Protein AF-A0A392P4H0-F1 (afdb_monomer_lite)

Radius of gyration: 22.07 Å; chains: 1; bounding box: 62×34×63 Å

Secondary structure (DSSP, 8-state):
-GGGGS-EEEETTEEEEES----SS-HHHHH-EEEEETTEEEEE--B-HHHHHHHHHHHHTTPPPPP--B--TT--SEEEE-TTTSSEEEE-EEEE-SSSEEEEEEPPTT--HHHHHHHHHHTBTT-TT-SS--EEEEEE---SSS--EEEEEPGGGHHHHTT---EEEE-SS-----------

InterPro domains:
  IPR002205 DNA topoisomerase, type IIA, domain A [PF00521] (2-161)
  IPR002205 DNA topoisomerase, type IIA, domain A [PS52040] (1-184)
  IPR002205 DNA topoisomerase, type IIA, domain A [SM00434] (1-184)
  IPR013758 DNA topoisomerase, type IIA, domain A, alpha-beta [G3DSA:3.90.199.10] (1-75)
  IPR013760 DNA topoisomerase, type IIA-like domain superfamily [SSF56719] (2-161)
  IPR050634 DNA Topoisomerase II [PTHR10169] (1-165)

Structure (mmCIF, N/CA/C/O backbone):
data_AF-A0A392P4H0-F1
#
_entry.id   AF-A0A392P4H0-F1
#
loop_
_atom_site.group_PDB
_atom_site.id
_atom_site.type_symbol
_atom_site.label_atom_id
_atom_site.label_alt_id
_atom_site.label_comp_id
_atom_site.label_asym_id
_atom_site.label_entity_id
_atom_site.label_seq_id
_atom_site.pdbx_PDB_ins_code
_atom_site.Cartn_x
_atom_site.Cartn_y
_atom_site.Cartn_z
_atom_site.occupancy
_atom_site.B_iso_or_equiv
_atom_site.auth_seq_id
_atom_site.auth_comp_id
_atom_site.auth_asym_id
_atom_site.auth_atom_id
_atom_site.pdbx_PDB_model_num
ATOM 1 N N . ASP A 1 1 ? 20.105 -11.052 -22.327 1.00 77.00 1 ASP A N 1
ATOM 2 C CA . ASP A 1 1 ? 20.104 -10.537 -23.712 1.00 77.00 1 ASP A CA 1
ATOM 3 C C . ASP A 1 1 ? 19.932 -9.025 -23.782 1.00 77.00 1 ASP A C 1
ATOM 5 O O . ASP A 1 1 ? 20.733 -8.411 -24.479 1.00 77.00 1 ASP A O 1
ATOM 9 N N . ASP A 1 2 ? 19.025 -8.413 -23.010 1.00 83.56 2 ASP A N 1
ATOM 10 C CA . ASP A 1 2 ? 18.843 -6.944 -22.995 1.00 83.56 2 ASP A CA 1
ATOM 11 C C . ASP A 1 2 ? 19.976 -6.160 -22.314 1.00 83.56 2 ASP A C 1
ATOM 13 O O . ASP A 1 2 ? 20.214 -5.011 -22.671 1.00 83.56 2 ASP A O 1
ATOM 17 N N . ASP A 1 3 ? 20.729 -6.781 -21.399 1.00 86.50 3 ASP A N 1
ATOM 18 C CA . ASP A 1 3 ? 21.846 -6.139 -20.683 1.00 86.50 3 ASP A CA 1
ATOM 19 C C . ASP A 1 3 ? 22.851 -5.470 -21.630 1.00 86.50 3 ASP A C 1
ATOM 21 O O . ASP A 1 3 ? 23.363 -4.394 -21.355 1.00 86.50 3 ASP A O 1
ATOM 25 N N . LYS A 1 4 ? 23.087 -6.055 -22.809 1.00 88.94 4 LYS A N 1
ATOM 26 C CA . LYS A 1 4 ? 24.024 -5.514 -23.809 1.00 88.94 4 LYS A CA 1
ATOM 27 C C . LYS A 1 4 ? 23.579 -4.175 -24.410 1.00 88.94 4 LYS A C 1
ATOM 29 O O . LYS A 1 4 ? 24.382 -3.524 -25.069 1.00 88.94 4 LYS A O 1
ATOM 34 N N . LEU A 1 5 ? 22.310 -3.808 -24.242 1.00 89.81 5 LEU A N 1
ATOM 35 C CA . LEU A 1 5 ? 21.721 -2.565 -24.735 1.00 89.81 5 LEU A CA 1
ATOM 36 C C . LEU A 1 5 ? 21.773 -1.443 -23.688 1.00 89.81 5 LEU A C 1
ATOM 38 O O . LEU A 1 5 ? 21.415 -0.311 -24.006 1.00 89.81 5 LEU A O 1
ATOM 42 N N . LEU A 1 6 ? 22.167 -1.751 -22.448 1.00 91.31 6 LEU A N 1
ATOM 43 C CA . LEU A 1 6 ? 22.151 -0.801 -21.342 1.00 91.31 6 LEU A CA 1
ATOM 44 C C . LEU A 1 6 ? 23.435 0.032 -21.300 1.00 91.31 6 LEU A C 1
ATOM 46 O O . LEU A 1 6 ? 24.525 -0.436 -21.630 1.00 91.31 6 LEU A O 1
ATOM 50 N N . GLU A 1 7 ? 23.300 1.273 -20.844 1.00 92.81 7 GLU A N 1
ATOM 51 C CA . GLU A 1 7 ? 24.429 2.162 -20.589 1.00 92.81 7 GLU A CA 1
ATOM 52 C C . GLU A 1 7 ? 24.942 1.947 -19.160 1.00 92.81 7 GLU A C 1
ATOM 54 O O . GLU A 1 7 ? 24.292 2.330 -18.186 1.00 92.81 7 GLU A O 1
ATOM 59 N N . TYR A 1 8 ? 26.098 1.291 -19.045 1.00 93.38 8 TYR A N 1
ATOM 60 C CA . TYR A 1 8 ? 26.746 0.975 -17.773 1.00 93.38 8 TYR A CA 1
ATOM 61 C C . TYR A 1 8 ? 27.562 2.151 -17.241 1.00 93.38 8 TYR A C 1
ATOM 63 O O . TYR A 1 8 ? 28.382 2.727 -17.961 1.00 93.38 8 TYR A O 1
ATOM 71 N N . LEU A 1 9 ? 27.387 2.465 -15.957 1.00 92.25 9 LEU A N 1
ATOM 72 C CA . LEU A 1 9 ? 28.193 3.479 -15.288 1.00 92.25 9 LEU A CA 1
ATOM 73 C C . LEU A 1 9 ? 29.600 2.931 -14.985 1.00 92.25 9 LEU A C 1
ATOM 75 O O . LEU A 1 9 ? 29.810 1.719 -14.868 1.00 92.25 9 LEU A O 1
ATOM 79 N N . ASN A 1 10 ? 30.574 3.835 -14.873 1.00 93.81 10 ASN A N 1
ATOM 80 C CA . ASN A 1 10 ? 31.950 3.510 -14.500 1.00 93.81 10 ASN A CA 1
ATOM 81 C C . ASN A 1 10 ? 32.356 4.273 -13.241 1.00 93.81 10 ASN A C 1
ATOM 83 O O . ASN A 1 10 ? 32.302 5.502 -13.217 1.00 93.81 10 ASN A O 1
ATOM 87 N N . GLU A 1 11 ? 32.843 3.543 -12.244 1.00 93.12 11 GLU A N 1
ATOM 88 C CA . GLU A 1 11 ? 33.365 4.086 -10.993 1.00 93.12 11 GLU A CA 1
ATOM 89 C C . GLU A 1 11 ? 34.760 3.499 -10.735 1.00 93.12 11 GLU A C 1
ATOM 91 O O . GLU A 1 11 ? 34.956 2.285 -10.755 1.00 93.12 11 GLU A O 1
ATOM 96 N N . GLU A 1 12 ? 35.771 4.365 -10.598 1.00 93.06 12 GLU A N 1
ATOM 97 C CA . GLU A 1 12 ? 37.187 3.981 -10.419 1.00 93.06 12 GLU A CA 1
ATOM 98 C C . GLU A 1 12 ? 37.725 2.973 -11.462 1.00 93.06 12 GLU A C 1
ATOM 100 O O . GLU A 1 12 ? 38.555 2.109 -11.173 1.00 93.06 12 GLU A O 1
ATOM 105 N N . GLY A 1 13 ? 37.248 3.072 -12.707 1.00 90.69 13 GLY A N 1
ATOM 106 C CA . GLY A 1 13 ? 37.637 2.167 -13.796 1.00 90.69 13 GLY A CA 1
ATOM 107 C C . GLY A 1 13 ? 36.981 0.783 -13.737 1.00 90.69 13 GLY A C 1
ATOM 108 O O . GLY A 1 13 ? 37.356 -0.096 -14.514 1.00 90.69 13 GLY A O 1
ATOM 109 N N . ARG A 1 14 ? 36.007 0.577 -12.841 1.00 90.38 14 ARG A N 1
ATOM 110 C CA . ARG A 1 14 ? 35.151 -0.612 -12.790 1.00 90.38 14 ARG A CA 1
ATOM 111 C C . ARG A 1 14 ? 33.759 -0.269 -13.309 1.00 90.38 14 ARG A C 1
ATOM 113 O O . ARG A 1 14 ? 33.177 0.742 -12.929 1.00 90.38 14 ARG A O 1
ATOM 120 N N . SER A 1 15 ? 33.223 -1.143 -14.152 1.00 90.81 15 SER A N 1
ATOM 121 C CA . SER A 1 15 ? 31.830 -1.058 -14.589 1.00 90.81 15 SER A CA 1
ATOM 122 C C . SER A 1 15 ? 30.904 -1.518 -13.453 1.00 90.81 15 SER A C 1
ATOM 124 O O . SER A 1 15 ? 31.150 -2.578 -12.871 1.00 90.81 15 SER A O 1
ATOM 126 N N . ILE A 1 16 ? 29.889 -0.711 -13.127 1.00 93.25 16 ILE A N 1
ATOM 127 C CA . ILE A 1 16 ? 28.919 -0.939 -12.032 1.00 93.25 16 ILE A CA 1
ATOM 128 C C . ILE A 1 16 ? 27.497 -1.137 -12.591 1.00 93.25 16 ILE A C 1
ATOM 130 O O . ILE A 1 16 ? 27.363 -1.708 -13.664 1.00 93.25 16 ILE A O 1
ATOM 134 N N . GLU A 1 17 ? 26.418 -0.749 -11.905 1.00 92.69 17 GLU A N 1
ATOM 135 C CA . GLU A 1 17 ? 25.063 -0.811 -12.466 1.00 92.69 17 GLU A CA 1
ATOM 136 C C . GLU A 1 17 ? 24.847 0.128 -13.676 1.00 92.69 17 GLU A C 1
ATOM 138 O O . GLU A 1 17 ? 25.526 1.151 -13.829 1.00 92.69 17 GLU A O 1
ATOM 143 N N . PRO A 1 18 ? 23.889 -0.199 -14.564 1.00 94.06 18 PRO A N 1
ATOM 144 C CA . PRO A 1 18 ? 23.457 0.711 -15.613 1.00 94.06 18 PRO A CA 1
ATOM 145 C C . PRO A 1 18 ? 22.644 1.882 -15.066 1.00 94.06 18 PRO A C 1
ATOM 147 O O . PRO A 1 18 ? 22.070 1.808 -13.981 1.00 94.06 18 PRO A O 1
ATOM 150 N N . THR A 1 19 ? 22.528 2.949 -15.860 1.00 91.81 19 THR A N 1
ATOM 151 C CA . THR A 1 19 ? 21.756 4.144 -15.474 1.00 91.81 19 THR A CA 1
ATOM 152 C C . THR A 1 19 ? 20.285 3.821 -15.187 1.00 91.81 19 THR A C 1
ATOM 154 O O . THR A 1 19 ? 19.684 4.389 -14.277 1.00 91.81 19 THR A O 1
ATOM 157 N N . TRP A 1 20 ? 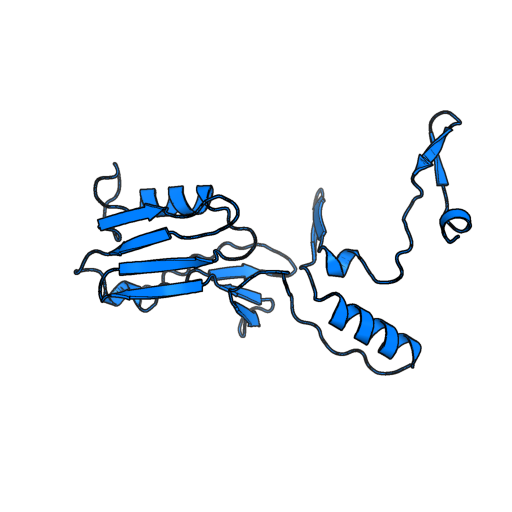19.704 2.883 -15.936 1.00 90.38 20 TRP A N 1
ATOM 158 C CA . TRP A 1 20 ? 18.415 2.261 -15.640 1.00 90.38 20 TRP A CA 1
ATOM 159 C C . TRP A 1 20 ? 18.299 0.910 -16.347 1.00 90.38 20 TRP A C 1
ATOM 161 O O . TRP A 1 20 ? 18.905 0.672 -17.392 1.00 90.38 20 TRP A O 1
ATOM 171 N N . TYR A 1 21 ? 17.461 0.035 -15.796 1.00 91.06 21 TYR A N 1
ATOM 172 C CA . TYR A 1 21 ? 17.054 -1.208 -16.450 1.00 91.06 21 TYR A CA 1
ATOM 173 C C . TYR A 1 21 ? 15.811 -0.986 -17.316 1.00 91.06 21 TYR A C 1
ATOM 175 O O . TYR A 1 21 ? 15.008 -0.089 -17.051 1.00 91.06 21 TYR A O 1
ATOM 183 N N . ILE A 1 22 ? 15.623 -1.835 -18.330 1.00 91.25 22 ILE A N 1
ATOM 184 C CA . ILE A 1 22 ? 14.495 -1.759 -19.270 1.00 91.25 22 ILE A CA 1
ATOM 185 C C . ILE A 1 22 ? 13.611 -3.002 -19.094 1.00 91.25 22 ILE A C 1
ATOM 187 O O . ILE A 1 22 ? 13.765 -3.985 -19.817 1.00 91.25 22 ILE A O 1
ATOM 191 N N . PRO A 1 23 ? 12.701 -3.019 -18.105 1.00 92.88 23 PRO A N 1
ATOM 192 C CA . PRO A 1 23 ? 11.789 -4.140 -17.928 1.00 92.88 23 PRO A CA 1
ATOM 193 C C . PRO A 1 23 ? 10.725 -4.188 -19.035 1.00 92.88 23 PRO A C 1
ATOM 195 O O . PRO A 1 23 ? 10.283 -3.159 -19.541 1.00 92.88 23 PRO A O 1
ATOM 198 N N . ILE A 1 24 ? 10.227 -5.393 -19.337 1.00 94.88 24 ILE A N 1
ATOM 199 C CA . ILE A 1 24 ? 9.177 -5.624 -20.352 1.00 94.88 24 ILE A CA 1
ATOM 200 C C . ILE A 1 24 ? 7.823 -4.963 -20.028 1.00 94.88 24 ILE A C 1
ATOM 202 O O . ILE A 1 24 ? 6.966 -4.833 -20.899 1.00 94.88 24 ILE A O 1
ATOM 206 N N . ILE A 1 25 ? 7.610 -4.577 -18.768 1.00 94.75 25 ILE A N 1
ATOM 207 C CA . ILE A 1 25 ? 6.467 -3.789 -18.297 1.00 94.75 25 ILE A CA 1
ATOM 208 C C . ILE A 1 25 ? 6.977 -2.698 -17.346 1.00 94.75 25 ILE A C 1
ATOM 210 O O . ILE A 1 25 ? 7.988 -2.917 -16.678 1.00 94.75 25 ILE A O 1
ATOM 214 N N . PRO A 1 26 ? 6.290 -1.549 -17.223 1.00 93.81 26 PRO A N 1
ATOM 215 C CA . PRO A 1 26 ? 6.710 -0.464 -16.337 1.00 93.81 26 PRO A CA 1
ATOM 216 C C . PRO A 1 26 ? 6.657 -0.887 -14.859 1.00 93.81 26 PRO A C 1
ATOM 218 O O . PRO A 1 26 ? 5.627 -0.771 -14.194 1.00 93.81 26 PRO A O 1
ATOM 221 N N . LEU A 1 27 ? 7.791 -1.358 -14.328 1.00 94.56 27 LEU A N 1
ATOM 222 C CA . LEU A 1 27 ? 7.905 -1.849 -12.947 1.00 94.56 27 LEU A CA 1
ATOM 223 C C . LEU A 1 27 ? 7.589 -0.783 -11.897 1.00 94.56 27 LEU A C 1
ATOM 225 O O . LEU A 1 27 ? 7.098 -1.122 -10.824 1.00 94.56 27 LEU A O 1
ATOM 229 N N . VAL A 1 28 ? 7.800 0.493 -12.221 1.00 92.75 28 VAL A N 1
ATOM 230 C CA . VAL A 1 28 ? 7.425 1.616 -11.352 1.00 92.75 28 VAL A CA 1
ATOM 231 C C . VAL A 1 28 ? 5.921 1.638 -11.041 1.00 92.75 28 VAL A C 1
ATOM 233 O O . VAL A 1 28 ? 5.531 2.005 -9.941 1.00 92.75 28 VAL A O 1
ATOM 236 N N . LEU A 1 29 ? 5.068 1.180 -11.967 1.00 92.88 29 LEU A N 1
ATOM 237 C CA . LEU A 1 29 ? 3.626 1.051 -11.728 1.00 92.88 29 LEU A CA 1
ATOM 238 C C . LEU A 1 29 ? 3.284 -0.242 -10.980 1.00 92.88 29 LEU A C 1
ATOM 240 O O . LEU A 1 29 ? 2.306 -0.288 -10.247 1.00 92.88 29 LEU A O 1
ATOM 244 N N . VAL A 1 30 ? 4.082 -1.299 -11.145 1.00 95.19 30 VAL A N 1
ATOM 245 C CA . VAL A 1 30 ? 3.868 -2.577 -10.447 1.00 95.19 30 VAL A CA 1
ATOM 246 C C . VAL A 1 30 ? 4.144 -2.432 -8.951 1.00 95.19 30 VAL A C 1
ATOM 248 O O . VAL A 1 30 ? 3.328 -2.825 -8.116 1.00 95.19 30 VAL A O 1
ATOM 251 N N . ASN A 1 31 ? 5.297 -1.858 -8.613 1.00 92.75 31 ASN A N 1
ATOM 252 C CA . ASN A 1 31 ? 5.773 -1.773 -7.234 1.00 92.75 31 ASN A CA 1
ATOM 253 C C . ASN A 1 31 ? 5.420 -0.448 -6.554 1.00 92.75 31 ASN A C 1
ATOM 255 O O . ASN A 1 31 ? 5.597 -0.332 -5.342 1.00 92.75 31 ASN A O 1
ATOM 259 N N . GLY A 1 32 ? 4.907 0.519 -7.316 1.00 90.38 32 GLY A N 1
ATOM 260 C CA . GLY A 1 32 ? 4.797 1.893 -6.862 1.00 90.38 32 GLY A CA 1
ATOM 261 C C . GLY A 1 32 ? 6.171 2.550 -6.715 1.00 90.38 32 GLY A C 1
ATOM 262 O O . GLY A 1 32 ? 7.221 1.958 -6.979 1.00 90.38 32 GLY A O 1
ATOM 263 N N . SER A 1 33 ? 6.159 3.806 -6.290 1.00 87.06 33 SER A N 1
ATOM 264 C CA . SER A 1 33 ? 7.361 4.570 -5.973 1.00 87.06 33 SER A CA 1
ATOM 265 C C . SER A 1 33 ? 7.014 5.666 -4.982 1.00 87.06 33 SER A C 1
ATOM 267 O O . SER A 1 33 ? 5.966 6.300 -5.084 1.00 87.06 33 SER A O 1
ATOM 269 N N . GLU A 1 34 ? 7.909 5.92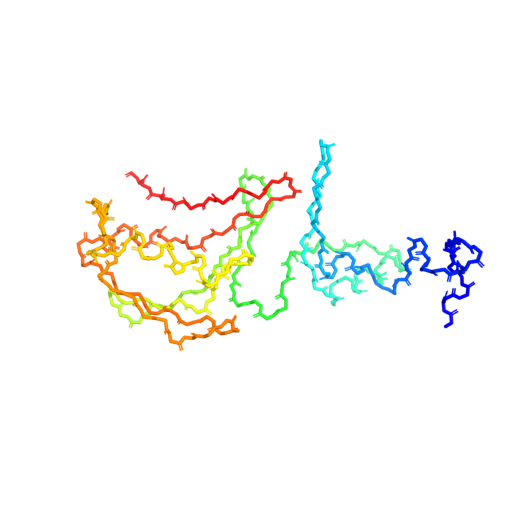4 -4.041 1.00 86.69 34 GLU A N 1
ATOM 270 C CA . GLU A 1 34 ? 7.794 7.035 -3.109 1.00 86.69 34 GLU A CA 1
ATOM 271 C C . GLU A 1 34 ? 9.167 7.653 -2.905 1.00 86.69 34 GLU A C 1
ATOM 273 O O . GLU A 1 34 ? 10.148 6.949 -2.676 1.00 86.69 34 GLU A O 1
ATOM 278 N N . GLY A 1 35 ? 9.235 8.974 -3.010 1.00 82.00 35 GLY A N 1
ATOM 279 C CA . GLY A 1 35 ? 10.480 9.703 -2.845 1.00 82.00 35 GLY A CA 1
ATOM 280 C C . GLY A 1 35 ? 10.224 11.126 -2.389 1.00 82.00 35 GLY A C 1
ATOM 281 O O . GLY A 1 35 ? 9.288 11.783 -2.849 1.00 82.00 35 GLY A O 1
ATOM 282 N N . ILE A 1 36 ? 11.077 11.606 -1.490 1.00 86.19 36 ILE A N 1
ATOM 283 C CA . ILE A 1 36 ? 11.076 12.988 -1.019 1.00 86.19 36 ILE A CA 1
ATOM 284 C C . ILE A 1 36 ? 12.426 13.591 -1.389 1.00 86.19 36 ILE A C 1
ATOM 286 O O . ILE A 1 36 ? 13.473 13.050 -1.042 1.00 86.19 36 ILE A O 1
ATOM 290 N N . GLY A 1 37 ? 12.387 14.709 -2.104 1.00 84.69 37 GLY A N 1
ATOM 291 C CA . GLY A 1 37 ? 13.543 15.538 -2.412 1.00 84.69 37 GLY A CA 1
ATOM 292 C C . GLY A 1 37 ? 13.372 16.941 -1.836 1.00 84.69 37 GLY A C 1
ATOM 293 O O . GLY A 1 37 ? 12.305 17.323 -1.354 1.00 84.69 37 GLY A O 1
ATOM 294 N N . THR A 1 38 ? 14.422 17.751 -1.902 1.00 87.44 38 THR A N 1
ATOM 295 C CA . THR A 1 38 ? 14.360 19.144 -1.443 1.00 87.44 38 THR A CA 1
ATOM 296 C C . THR A 1 38 ? 13.418 19.954 -2.333 1.00 87.44 38 THR A C 1
ATOM 298 O O . THR A 1 38 ? 13.797 20.334 -3.431 1.00 87.44 38 THR A O 1
ATOM 301 N N . GLY A 1 39 ? 12.197 20.224 -1.864 1.00 87.69 39 GLY A N 1
ATOM 302 C CA . GLY A 1 39 ? 11.184 20.990 -2.605 1.00 87.69 39 GLY A CA 1
ATOM 303 C C . GLY A 1 39 ? 10.261 20.158 -3.503 1.00 87.69 39 GLY A C 1
ATOM 304 O O . GLY A 1 39 ? 9.341 20.718 -4.094 1.00 87.69 39 GLY A O 1
ATOM 305 N N . TRP A 1 40 ? 10.447 18.836 -3.567 1.00 79.88 40 TRP A N 1
ATOM 306 C CA . TRP A 1 40 ? 9.610 17.933 -4.362 1.00 79.88 40 TRP A CA 1
ATOM 307 C C . TRP A 1 40 ? 9.260 16.664 -3.590 1.00 79.88 40 TRP A C 1
ATOM 309 O O . TRP A 1 40 ? 10.033 16.173 -2.773 1.00 79.88 40 TRP A O 1
ATOM 319 N N . SER A 1 41 ? 8.103 16.091 -3.898 1.00 83.69 41 SER A N 1
ATOM 320 C CA . SER A 1 41 ? 7.760 14.727 -3.505 1.00 83.69 41 SER A CA 1
ATOM 321 C C . SER A 1 41 ? 7.174 13.997 -4.706 1.00 83.69 41 SER A C 1
ATOM 323 O O . SER A 1 41 ? 6.594 14.616 -5.599 1.00 83.69 41 SER A O 1
ATOM 325 N N . SER A 1 42 ? 7.375 12.687 -4.749 1.00 81.44 42 SER A N 1
ATOM 326 C CA . SER A 1 42 ? 6.818 11.806 -5.764 1.00 81.44 42 SER A CA 1
ATOM 327 C C . SER A 1 42 ? 6.116 10.651 -5.076 1.00 81.44 42 SER A C 1
ATOM 329 O O . SER A 1 42 ? 6.656 10.057 -4.140 1.00 81.44 42 SER A O 1
ATOM 331 N N . TYR A 1 43 ? 4.914 10.344 -5.552 1.00 84.50 43 TYR A N 1
ATOM 332 C CA . TYR A 1 43 ? 4.132 9.217 -5.086 1.00 84.50 43 TYR A CA 1
ATOM 333 C C . TYR A 1 43 ? 3.434 8.538 -6.264 1.00 84.50 43 TYR A C 1
ATOM 335 O O . TYR A 1 43 ? 2.671 9.162 -7.002 1.00 84.50 43 TYR A O 1
ATOM 343 N N . ILE A 1 44 ? 3.697 7.245 -6.423 1.00 87.50 44 ILE A N 1
ATOM 344 C CA . ILE A 1 44 ? 3.078 6.368 -7.411 1.00 87.50 44 ILE A C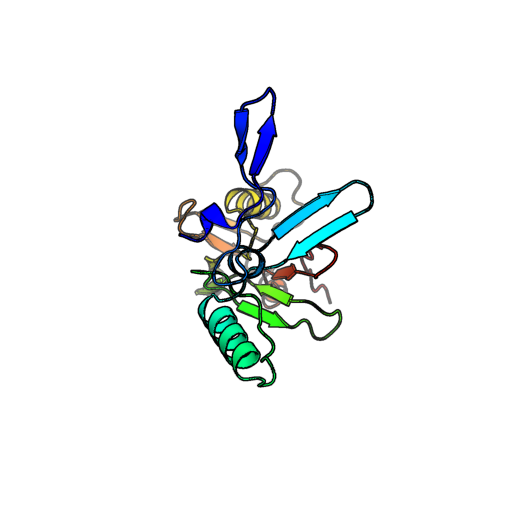A 1
ATOM 345 C C . ILE A 1 44 ? 2.535 5.155 -6.648 1.00 87.50 44 ILE A C 1
ATOM 347 O O . ILE A 1 44 ? 3.319 4.457 -5.996 1.00 87.50 44 ILE A O 1
ATOM 351 N N . PRO A 1 45 ? 1.218 4.890 -6.692 1.00 91.25 45 PRO A N 1
ATOM 352 C CA . PRO A 1 45 ? 0.656 3.697 -6.081 1.00 91.25 45 PRO A CA 1
ATOM 353 C C . PRO A 1 45 ? 0.967 2.446 -6.913 1.00 91.25 45 PRO A C 1
ATOM 355 O O . PRO A 1 45 ? 1.411 2.524 -8.059 1.00 91.25 45 PRO A O 1
ATOM 358 N N . ASN A 1 46 ? 0.700 1.280 -6.336 1.00 93.50 46 ASN A N 1
ATOM 359 C CA . ASN A 1 46 ? 0.838 0.008 -7.033 1.00 93.50 46 ASN A CA 1
ATOM 360 C C . ASN A 1 46 ? -0.376 -0.225 -7.934 1.00 93.50 46 ASN A C 1
ATOM 362 O O . ASN A 1 46 ? -1.494 0.158 -7.592 1.00 93.50 46 ASN A O 1
ATOM 366 N N . TYR A 1 47 ? -0.156 -0.895 -9.059 1.00 95.38 47 TYR A N 1
ATOM 367 C CA . TYR A 1 47 ? -1.178 -1.285 -10.021 1.00 95.38 47 TYR A CA 1
ATOM 368 C C . TYR A 1 47 ? -1.060 -2.767 -10.359 1.00 95.38 47 TYR A C 1
ATOM 370 O O . TYR A 1 47 ? -0.007 -3.394 -10.214 1.00 95.38 47 TYR A O 1
ATOM 378 N N . ASN A 1 48 ? -2.155 -3.338 -10.855 1.00 96.75 48 ASN A N 1
ATOM 379 C CA . ASN A 1 48 ? -2.200 -4.745 -11.214 1.00 96.75 48 ASN A CA 1
ATOM 380 C C . ASN A 1 48 ? -1.309 -5.030 -12.441 1.00 96.75 48 ASN A C 1
ATOM 382 O O . ASN A 1 48 ? -1.586 -4.511 -13.526 1.00 96.75 48 ASN A O 1
ATOM 386 N N . PRO A 1 49 ? -0.292 -5.914 -12.342 1.00 97.31 49 PRO A N 1
ATOM 387 C CA . PRO A 1 49 ? 0.572 -6.264 -13.474 1.00 97.31 49 PRO A CA 1
ATOM 388 C C . PRO A 1 49 ? -0.187 -6.775 -14.701 1.00 97.31 49 PRO A C 1
ATOM 390 O O . PRO A 1 49 ? 0.270 -6.605 -15.832 1.00 97.31 49 PRO A O 1
ATOM 393 N N . ARG A 1 50 ? -1.357 -7.397 -14.497 1.00 97.31 50 ARG A N 1
ATOM 394 C CA . ARG A 1 50 ? -2.206 -7.881 -15.592 1.00 97.31 50 ARG A CA 1
ATOM 395 C C . ARG A 1 50 ? -2.852 -6.731 -16.362 1.00 97.31 50 ARG A C 1
ATOM 397 O O . ARG A 1 50 ? -2.906 -6.798 -17.586 1.00 97.31 50 ARG A O 1
ATOM 404 N N . GLU A 1 51 ? -3.291 -5.685 -15.667 1.00 97.75 51 GLU A N 1
ATOM 405 C CA . GLU A 1 51 ? -3.863 -4.483 -16.288 1.00 97.75 51 GLU A CA 1
ATOM 406 C C . GLU A 1 51 ? -2.784 -3.669 -16.998 1.00 97.75 51 GLU A C 1
ATOM 408 O O . GLU A 1 51 ? -2.968 -3.276 -18.149 1.00 97.75 51 GLU A O 1
ATOM 413 N N . ILE A 1 52 ? -1.610 -3.530 -16.372 1.00 97.69 52 ILE A N 1
ATOM 414 C CA . ILE A 1 52 ? -0.440 -2.905 -16.996 1.00 97.69 52 ILE A CA 1
ATOM 415 C C . ILE A 1 52 ? -0.088 -3.633 -18.297 1.00 97.69 52 ILE A C 1
ATOM 417 O O . ILE A 1 52 ? 0.035 -3.005 -19.346 1.00 97.69 52 ILE A O 1
ATOM 421 N N . SER A 1 53 ? 0.039 -4.963 -18.257 1.00 97.88 53 SER A N 1
ATOM 422 C CA . SER A 1 53 ? 0.358 -5.760 -19.446 1.00 97.88 53 SER A CA 1
ATOM 423 C C . SER A 1 53 ? -0.709 -5.623 -20.537 1.00 97.88 53 SER A C 1
ATOM 425 O O . SER A 1 53 ? -0.368 -5.533 -21.717 1.00 97.88 53 SER A O 1
ATOM 427 N N . ALA A 1 54 ? -1.991 -5.564 -20.164 1.00 97.94 54 ALA A N 1
ATOM 428 C CA . ALA A 1 54 ? -3.076 -5.335 -21.112 1.00 97.94 54 ALA A CA 1
ATOM 429 C C . ALA A 1 54 ? -2.961 -3.959 -21.787 1.00 97.94 54 ALA A C 1
ATOM 431 O O . ALA A 1 54 ? -3.077 -3.876 -23.008 1.00 97.94 54 ALA A O 1
ATOM 432 N N . ASN A 1 55 ? -2.660 -2.902 -21.030 1.00 98.00 55 ASN A N 1
ATOM 433 C CA . ASN A 1 55 ? -2.457 -1.561 -21.581 1.00 98.00 55 ASN A CA 1
ATOM 434 C C . ASN A 1 55 ? -1.209 -1.450 -22.458 1.00 98.00 55 ASN A C 1
ATOM 436 O O . ASN A 1 55 ? -1.267 -0.804 -23.500 1.00 98.00 55 ASN A O 1
ATOM 440 N N . VAL A 1 56 ? -0.115 -2.132 -22.108 1.00 97.19 56 VAL A N 1
ATOM 441 C CA . VAL A 1 56 ? 1.069 -2.220 -22.979 1.00 97.19 56 VAL A CA 1
ATOM 442 C C . VAL A 1 56 ? 0.699 -2.855 -24.323 1.00 97.19 56 VAL A C 1
ATOM 444 O O . VAL A 1 56 ? 1.076 -2.335 -25.367 1.00 97.19 56 VAL A O 1
ATOM 447 N N . ARG A 1 57 ? -0.098 -3.933 -24.331 1.00 97.88 57 ARG A N 1
ATOM 448 C CA . ARG A 1 57 ? -0.573 -4.550 -25.585 1.00 97.88 57 ARG A CA 1
ATOM 449 C C . ARG A 1 57 ? -1.477 -3.619 -26.391 1.00 97.88 57 ARG A C 1
ATOM 451 O O . ARG A 1 57 ? -1.305 -3.536 -27.600 1.00 97.88 57 ARG A O 1
ATOM 458 N N . ARG A 1 58 ? -2.398 -2.904 -25.735 1.00 98.06 58 ARG A N 1
ATOM 459 C CA . ARG A 1 58 ? -3.253 -1.893 -26.386 1.00 98.06 58 ARG A CA 1
ATOM 460 C C . ARG A 1 58 ? -2.411 -0.825 -27.074 1.00 98.06 58 ARG A C 1
ATOM 462 O O . ARG A 1 58 ? -2.604 -0.571 -28.257 1.00 98.06 58 ARG A O 1
ATOM 469 N N . LEU A 1 59 ? -1.420 -0.290 -26.362 1.00 96.75 59 LEU A N 1
ATOM 470 C CA . LEU A 1 59 ? -0.500 0.709 -26.893 1.00 96.75 59 LEU A CA 1
ATOM 471 C C . LEU A 1 59 ? 0.267 0.188 -28.118 1.00 96.75 59 LEU A C 1
ATOM 473 O O . LEU A 1 59 ? 0.353 0.888 -29.124 1.00 96.75 59 LEU A O 1
ATOM 477 N N . LEU A 1 60 ? 0.776 -1.048 -28.063 1.00 96.94 60 LEU A N 1
ATOM 478 C CA . LEU A 1 60 ? 1.468 -1.685 -29.192 1.00 96.94 60 LEU A CA 1
ATOM 479 C C . LEU A 1 60 ? 0.555 -1.905 -30.411 1.00 96.94 60 LEU A C 1
ATOM 481 O O . LEU A 1 60 ? 1.032 -1.861 -31.541 1.00 96.94 60 LEU A O 1
ATOM 485 N N . ASN A 1 61 ? -0.746 -2.103 -30.190 1.00 97.81 61 ASN A N 1
ATOM 486 C CA . ASN A 1 61 ? -1.753 -2.247 -31.244 1.00 97.81 61 ASN A CA 1
ATOM 487 C C . ASN A 1 61 ? -2.312 -0.904 -31.754 1.00 97.81 61 ASN A C 1
ATOM 489 O O . ASN A 1 61 ? -3.153 -0.902 -32.652 1.00 97.81 61 ASN A O 1
ATOM 493 N N . GLY A 1 62 ? -1.893 0.233 -31.187 1.00 97.44 62 GLY A N 1
ATOM 494 C CA . GLY A 1 62 ? -2.469 1.546 -31.498 1.00 97.44 62 GLY A CA 1
ATOM 495 C C . GLY A 1 62 ? -3.893 1.751 -30.960 1.00 97.44 62 GLY A C 1
ATOM 496 O O . GLY A 1 62 ? -4.615 2.618 -31.446 1.00 97.44 62 GLY A O 1
ATOM 497 N N . GLU A 1 63 ? -4.309 0.953 -29.977 1.00 97.88 63 GLU A N 1
ATOM 498 C CA . GLU A 1 63 ? -5.593 1.083 -29.287 1.00 97.88 63 GLU A CA 1
ATOM 499 C C . GLU A 1 63 ? -5.502 2.082 -28.123 1.00 97.88 63 GLU A C 1
ATOM 501 O O . GLU A 1 63 ? -4.443 2.284 -27.523 1.00 97.88 63 GLU A O 1
ATOM 506 N N . GLU A 1 64 ? -6.641 2.666 -27.745 1.00 97.25 64 GLU A N 1
ATOM 507 C CA . GLU A 1 64 ? -6.730 3.512 -26.555 1.00 97.25 64 GLU A CA 1
ATOM 508 C C . GLU A 1 64 ? -6.481 2.689 -25.278 1.00 97.25 64 GLU A C 1
ATOM 510 O O . GLU A 1 64 ? -7.023 1.592 -25.100 1.00 97.25 64 GLU A O 1
ATOM 515 N N . MET A 1 65 ? -5.644 3.218 -24.383 1.00 96.25 65 MET A N 1
ATOM 516 C CA . MET A 1 65 ? -5.379 2.607 -23.081 1.00 96.25 65 MET A CA 1
ATOM 517 C C . MET A 1 65 ? -6.567 2.794 -22.135 1.00 96.25 65 MET A C 1
ATOM 519 O O . MET A 1 65 ? -7.238 3.822 -22.137 1.00 96.25 65 MET A O 1
ATOM 523 N N . VAL A 1 66 ? -6.789 1.809 -21.270 1.00 96.94 66 VAL A N 1
ATOM 524 C CA . VAL A 1 66 ? -7.864 1.828 -20.275 1.00 96.94 66 VAL A CA 1
ATOM 525 C C . VAL A 1 66 ? -7.333 2.399 -18.954 1.00 96.94 66 VAL A C 1
ATOM 527 O O . VAL A 1 66 ? -6.267 1.969 -18.505 1.00 96.94 66 VAL A O 1
ATOM 530 N N . PRO A 1 67 ? -8.048 3.331 -18.295 1.00 94.00 67 PRO A N 1
ATOM 531 C CA . PRO A 1 67 ? -7.676 3.807 -16.966 1.00 94.00 67 PRO A CA 1
ATOM 532 C C . PRO A 1 67 ? -7.558 2.654 -15.963 1.00 94.00 67 PRO A C 1
ATOM 534 O O . PRO A 1 67 ? -8.441 1.802 -15.895 1.00 94.00 67 PRO A O 1
ATOM 537 N N . MET A 1 68 ? -6.477 2.643 -15.185 1.00 93.38 68 MET A N 1
ATOM 538 C CA . MET A 1 68 ? -6.234 1.644 -14.140 1.00 93.38 68 MET A CA 1
ATOM 539 C C . MET A 1 68 ? -6.450 2.262 -12.764 1.00 93.38 68 MET A C 1
ATOM 541 O O . MET A 1 68 ? -6.124 3.434 -12.544 1.00 93.38 68 MET A O 1
ATOM 545 N N . ASP A 1 69 ? -6.930 1.443 -11.835 1.00 92.31 69 ASP A N 1
ATOM 546 C CA . ASP A 1 69 ? -7.105 1.814 -10.436 1.00 92.31 69 ASP A CA 1
ATOM 547 C C . ASP A 1 69 ? -5.993 1.178 -9.584 1.00 92.31 69 ASP A C 1
ATOM 549 O O . ASP A 1 69 ? -5.496 0.100 -9.928 1.00 92.31 69 ASP A O 1
ATOM 553 N N . PRO A 1 70 ? -5.549 1.829 -8.491 1.00 93.12 70 PRO A N 1
ATOM 554 C CA . PRO A 1 70 ? -4.553 1.262 -7.603 1.00 93.12 70 PRO A CA 1
ATOM 555 C C . PRO A 1 70 ? -4.966 -0.106 -7.085 1.00 93.12 70 PRO A C 1
ATOM 557 O O . PRO A 1 70 ? -6.119 -0.342 -6.724 1.00 93.12 70 PRO A O 1
ATOM 560 N N . TRP A 1 71 ? -3.988 -0.993 -7.004 1.00 94.50 71 TRP A N 1
ATOM 561 C CA . TRP A 1 71 ? -4.186 -2.372 -6.618 1.00 94.50 71 TRP A CA 1
ATOM 562 C C . TRP A 1 71 ? -2.959 -2.901 -5.887 1.00 94.50 71 TRP A C 1
ATOM 564 O O . TRP A 1 71 ? -1.824 -2.741 -6.335 1.00 94.50 71 TRP A O 1
ATOM 574 N N . TYR A 1 72 ? -3.204 -3.585 -4.772 1.00 93.69 72 TYR A N 1
ATOM 575 C CA . TYR A 1 72 ? -2.169 -4.156 -3.921 1.00 93.69 72 TYR A CA 1
ATOM 576 C C . TYR A 1 72 ? -2.400 -5.657 -3.792 1.00 93.69 72 TYR A C 1
ATOM 578 O O . TYR A 1 72 ? -3.476 -6.111 -3.399 1.00 93.69 72 TYR A O 1
ATOM 586 N N . ARG A 1 73 ? -1.383 -6.449 -4.141 1.00 93.31 73 ARG A N 1
ATOM 587 C CA . ARG A 1 73 ? -1.474 -7.910 -4.101 1.00 93.31 73 ARG A CA 1
ATOM 588 C C . ARG A 1 73 ? -1.753 -8.384 -2.673 1.00 93.31 73 ARG A C 1
ATOM 590 O O . ARG A 1 73 ? -0.966 -8.111 -1.778 1.00 93.31 73 ARG A O 1
ATOM 597 N N . GLY A 1 74 ? -2.828 -9.149 -2.498 1.00 90.75 74 GLY A N 1
ATOM 598 C CA . GLY A 1 74 ? -3.195 -9.742 -1.208 1.00 90.75 74 GLY A CA 1
ATOM 599 C C . GLY A 1 74 ? -3.977 -8.815 -0.276 1.00 90.75 74 GLY A C 1
ATOM 600 O O . GLY A 1 74 ? -4.457 -9.289 0.744 1.00 90.75 74 GLY A O 1
ATOM 601 N N . PHE A 1 75 ? -4.167 -7.543 -0.637 1.00 92.00 75 PHE A N 1
ATOM 602 C CA . PHE A 1 75 ? -4.990 -6.622 0.139 1.00 92.00 75 PHE A CA 1
ATOM 603 C C . PHE A 1 75 ? -6.471 -6.991 0.035 1.00 92.00 75 PHE A C 1
ATOM 605 O O . PHE A 1 75 ? -7.007 -7.105 -1.069 1.00 92.00 75 PHE A O 1
ATOM 612 N N . ARG A 1 76 ? -7.130 -7.167 1.184 1.00 88.94 76 ARG A N 1
ATOM 613 C CA . ARG A 1 76 ? -8.549 -7.558 1.272 1.00 88.94 76 ARG A CA 1
ATOM 614 C C . ARG A 1 76 ? -9.495 -6.394 1.566 1.00 88.94 76 ARG A C 1
ATOM 616 O O . ARG A 1 76 ? -10.703 -6.598 1.632 1.00 88.94 76 ARG A O 1
ATOM 623 N N . GLY A 1 77 ? -8.956 -5.196 1.771 1.00 87.38 77 GLY A N 1
ATOM 624 C CA . GLY A 1 77 ? -9.742 -3.982 1.949 1.00 87.38 77 GLY A CA 1
ATOM 625 C C . GLY A 1 77 ? -10.265 -3.419 0.626 1.00 87.38 77 GLY A C 1
ATOM 626 O O . GLY A 1 77 ? -10.134 -4.026 -0.438 1.00 87.38 77 GLY A O 1
ATOM 627 N N . THR A 1 78 ? -10.848 -2.224 0.680 1.00 86.69 78 THR A N 1
ATOM 628 C CA . THR A 1 78 ? -11.444 -1.568 -0.496 1.00 86.69 78 THR A CA 1
ATOM 629 C C . THR A 1 78 ? -10.634 -0.349 -0.914 1.00 86.69 78 THR A C 1
ATOM 631 O O . THR A 1 78 ? -10.190 0.417 -0.059 1.00 86.69 78 THR A O 1
ATOM 634 N N . ILE A 1 79 ? -10.498 -0.126 -2.221 1.00 89.50 79 ILE A N 1
ATOM 635 C CA . ILE A 1 79 ? -9.870 1.068 -2.796 1.00 89.50 79 ILE A CA 1
ATOM 636 C C . ILE A 1 79 ? -10.911 1.763 -3.672 1.00 89.50 79 ILE A C 1
ATOM 638 O O . ILE A 1 79 ? -11.339 1.212 -4.682 1.00 89.50 79 ILE A O 1
ATOM 642 N N . GLU A 1 80 ? -11.334 2.962 -3.283 1.00 87.62 80 GLU A N 1
ATOM 643 C CA . GLU A 1 80 ? -12.431 3.689 -3.930 1.00 87.62 80 GLU A CA 1
ATOM 644 C C . GLU A 1 80 ? -11.986 5.070 -4.402 1.00 87.62 80 GLU A C 1
ATOM 646 O O . GLU A 1 80 ? -11.210 5.748 -3.733 1.00 87.62 80 GLU A O 1
ATOM 651 N N . LYS A 1 81 ? -12.501 5.534 -5.542 1.00 84.88 81 LYS A N 1
ATOM 652 C CA . LYS A 1 81 ? -12.223 6.892 -6.029 1.00 84.88 81 LYS A CA 1
ATOM 653 C C . LYS A 1 81 ? -12.889 7.931 -5.132 1.00 84.88 81 LYS A C 1
ATOM 655 O O . LYS A 1 81 ? -14.097 7.898 -4.907 1.00 84.88 81 LYS A O 1
ATOM 660 N N . SER A 1 82 ? -12.111 8.902 -4.662 1.00 81.38 82 SER A N 1
ATOM 661 C CA . SER A 1 82 ? -12.630 10.020 -3.877 1.00 81.38 82 SER A CA 1
ATOM 662 C C . SER A 1 82 ? -13.437 10.968 -4.767 1.00 81.38 82 SER A C 1
ATOM 664 O O . SER A 1 82 ? -12.886 11.636 -5.642 1.00 81.38 82 SER A O 1
ATOM 666 N N . ALA A 1 83 ? -14.743 11.077 -4.512 1.00 73.06 83 ALA A N 1
ATOM 667 C CA . ALA A 1 83 ? -15.655 11.906 -5.304 1.00 73.06 83 ALA A CA 1
ATOM 668 C C . ALA A 1 83 ? -15.420 13.426 -5.177 1.00 73.06 83 ALA A C 1
ATOM 670 O O . ALA A 1 83 ? -15.929 14.186 -5.995 1.00 73.06 83 ALA A O 1
ATOM 671 N N . LYS A 1 84 ? -14.706 13.891 -4.138 1.00 61.34 84 LYS A N 1
ATOM 672 C CA . LYS A 1 84 ? -14.621 15.326 -3.795 1.00 61.34 84 LYS A CA 1
ATOM 673 C C . LYS A 1 84 ? -13.254 15.974 -4.019 1.00 61.34 84 LYS A C 1
ATOM 675 O O . LYS A 1 84 ? -13.203 17.191 -4.136 1.00 61.34 84 LYS A O 1
ATOM 680 N N . GLU A 1 85 ? -12.163 15.210 -4.043 1.00 57.69 85 GLU A N 1
ATOM 681 C CA . GLU A 1 85 ? -10.807 15.788 -3.927 1.00 57.69 85 GLU A CA 1
ATOM 682 C C . GLU A 1 85 ? -9.786 15.196 -4.916 1.00 57.69 85 GLU A C 1
ATOM 684 O O . GLU A 1 85 ? -8.611 15.553 -4.871 1.00 57.69 85 GLU A O 1
ATOM 689 N N . GLY A 1 86 ? -10.210 14.302 -5.818 1.00 65.81 86 GLY A N 1
ATOM 690 C CA . GLY A 1 86 ? -9.276 13.472 -6.581 1.00 65.81 86 GLY A CA 1
ATOM 691 C C . GLY A 1 86 ? -8.520 12.485 -5.674 1.00 65.81 86 GLY A C 1
ATOM 692 O O . GLY A 1 86 ? -8.446 12.650 -4.457 1.00 65.81 86 GLY A O 1
ATOM 693 N N . GLY A 1 87 ? -7.992 11.407 -6.250 1.00 78.62 87 GLY A N 1
ATOM 694 C CA . GLY A 1 87 ? -7.299 10.354 -5.495 1.00 78.62 87 GLY A CA 1
ATOM 695 C C . GLY A 1 87 ? -8.214 9.233 -4.992 1.00 78.62 87 GLY A C 1
ATOM 696 O O . GLY A 1 87 ? -9.351 9.087 -5.448 1.00 78.62 87 GLY A O 1
ATOM 697 N N . TYR A 1 88 ? -7.692 8.420 -4.073 1.00 83.12 88 TYR A N 1
ATOM 698 C CA . TYR A 1 88 ? -8.315 7.174 -3.629 1.00 83.12 88 TYR A CA 1
ATOM 699 C C . TYR A 1 88 ? -8.479 7.119 -2.108 1.00 83.12 88 TYR A C 1
ATOM 701 O O . TYR A 1 88 ? -7.640 7.599 -1.347 1.00 83.12 88 TYR A O 1
ATOM 709 N N . ILE A 1 89 ? -9.574 6.512 -1.666 1.00 84.00 89 ILE A N 1
ATOM 710 C CA . ILE A 1 89 ? -9.850 6.157 -0.279 1.00 84.00 89 ILE A CA 1
ATOM 711 C C . ILE A 1 89 ? -9.553 4.668 -0.140 1.00 84.00 89 ILE A C 1
ATOM 713 O O . ILE A 1 89 ? -10.145 3.845 -0.832 1.00 84.00 89 ILE A O 1
ATOM 717 N N . VAL A 1 90 ? -8.619 4.335 0.743 1.00 84.94 90 VAL A N 1
ATOM 718 C CA . VAL A 1 90 ? -8.210 2.966 1.042 1.00 84.94 90 VAL A CA 1
ATOM 719 C C . VAL A 1 90 ? -8.768 2.597 2.408 1.00 84.94 90 VAL A C 1
ATOM 721 O O . VAL A 1 90 ? -8.335 3.147 3.420 1.00 84.94 90 VAL A O 1
ATOM 724 N N . ASN A 1 91 ? -9.721 1.674 2.451 1.00 81.94 91 ASN A N 1
ATOM 725 C CA . ASN A 1 91 ? -10.319 1.208 3.699 1.00 81.94 91 ASN A CA 1
ATOM 726 C C . ASN A 1 91 ? -9.766 -0.162 4.076 1.00 81.94 91 ASN A C 1
ATOM 728 O O . ASN A 1 91 ? -9.601 -1.023 3.213 1.00 81.94 91 ASN A O 1
ATOM 732 N N . GLY A 1 92 ? -9.532 -0.363 5.371 1.00 83.94 92 GLY A N 1
ATOM 733 C CA . GLY A 1 92 ? -9.327 -1.698 5.927 1.00 83.94 92 GLY A CA 1
ATOM 734 C C . GLY A 1 92 ? -10.604 -2.545 5.862 1.00 83.94 92 GLY A C 1
ATOM 735 O O . GLY A 1 92 ? -11.643 -2.098 5.376 1.00 83.94 92 GLY A O 1
ATOM 736 N N . SER A 1 93 ? -10.534 -3.763 6.387 1.00 83.06 93 SER A N 1
ATOM 737 C CA . SER A 1 93 ? -11.670 -4.681 6.486 1.00 83.06 93 SER A CA 1
ATOM 738 C C . SER A 1 93 ? -11.991 -4.942 7.949 1.00 83.06 93 SER A C 1
ATOM 740 O O . SER A 1 93 ? -11.100 -5.234 8.751 1.00 83.06 93 SER A O 1
ATOM 742 N N . VAL A 1 94 ? -13.275 -4.847 8.281 1.00 81.56 94 VAL A N 1
ATOM 743 C CA . VAL A 1 94 ? -13.806 -5.074 9.624 1.00 81.56 94 VAL A CA 1
ATOM 744 C C . VAL A 1 94 ? -15.038 -5.959 9.513 1.00 81.56 94 VAL A C 1
ATOM 746 O O . VAL A 1 94 ? -15.865 -5.775 8.622 1.00 81.56 94 VAL A O 1
ATOM 749 N N . VAL A 1 95 ? -15.152 -6.914 10.427 1.00 81.25 95 VAL A N 1
ATOM 750 C CA . VAL A 1 95 ? -16.280 -7.833 10.558 1.00 81.25 95 VAL A CA 1
ATOM 751 C C . VAL A 1 95 ? -16.946 -7.583 11.906 1.00 81.25 95 VAL A C 1
ATOM 753 O O . VAL A 1 95 ? -16.282 -7.587 12.939 1.00 81.25 95 VAL A O 1
ATOM 756 N N . GLU A 1 96 ? -18.255 -7.355 11.910 1.00 80.06 96 GLU A N 1
ATOM 757 C CA . GLU A 1 96 ? -19.047 -7.293 13.143 1.00 80.06 96 GLU A CA 1
ATOM 758 C C . GLU A 1 96 ? -19.243 -8.720 13.676 1.00 80.06 96 GLU A C 1
ATOM 760 O O . GLU A 1 96 ? -19.730 -9.590 12.952 1.00 80.06 96 GLU A O 1
ATOM 765 N N . ILE A 1 97 ? -18.802 -8.974 14.912 1.00 83.81 97 ILE A N 1
ATOM 766 C CA . ILE A 1 97 ? -18.951 -10.281 15.573 1.00 83.81 97 ILE A CA 1
ATOM 767 C C . ILE A 1 97 ? -20.237 -10.293 16.395 1.00 83.81 97 ILE A C 1
ATOM 769 O O . ILE A 1 97 ? -21.017 -11.243 16.327 1.00 83.81 97 ILE A O 1
ATOM 773 N N . ASP A 1 98 ? -20.458 -9.222 17.152 1.00 80.56 98 ASP A N 1
ATOM 774 C CA . ASP A 1 98 ? -21.664 -8.984 17.930 1.00 80.56 98 ASP A CA 1
ATOM 775 C C . ASP A 1 98 ? -21.927 -7.472 18.048 1.00 80.56 98 ASP A C 1
ATOM 777 O O . ASP A 1 98 ? -21.228 -6.651 17.460 1.00 80.56 98 ASP A O 1
ATOM 781 N N . GLU A 1 99 ? -22.944 -7.096 18.821 1.00 77.56 99 GLU A N 1
ATOM 782 C CA . GLU A 1 99 ? -23.383 -5.708 18.979 1.00 77.56 99 GLU A CA 1
ATOM 783 C C . GLU A 1 99 ? -22.325 -4.728 19.520 1.00 77.56 99 GLU A C 1
ATOM 785 O O . GLU A 1 99 ? -22.483 -3.511 19.371 1.00 77.56 99 GLU A O 1
ATOM 790 N N . GLN A 1 100 ? -21.304 -5.235 20.209 1.00 74.56 100 GLN A N 1
ATOM 791 C CA . GLN A 1 100 ? -20.267 -4.463 20.894 1.00 74.56 100 GLN A CA 1
ATOM 792 C C . GLN A 1 100 ? -18.855 -4.860 20.446 1.00 74.56 100 GLN A C 1
ATOM 794 O O . GLN A 1 100 ? -17.915 -4.103 20.685 1.00 74.56 100 GLN A O 1
ATOM 799 N N . THR A 1 101 ? -18.702 -6.001 19.781 1.00 80.81 101 THR A N 1
ATOM 800 C CA . THR A 1 101 ? -17.421 -6.568 19.370 1.00 80.81 101 THR A CA 1
ATOM 801 C C . THR A 1 101 ? -17.259 -6.541 17.858 1.00 80.81 101 THR A C 1
ATOM 803 O O . THR A 1 101 ? -18.054 -7.108 17.103 1.00 80.81 101 THR A O 1
ATOM 806 N N . PHE A 1 102 ? -16.148 -5.962 17.416 1.00 82.88 102 PHE A N 1
ATOM 807 C CA . PHE A 1 102 ? -15.734 -5.952 16.018 1.00 82.88 102 PHE A CA 1
ATOM 808 C C . PHE A 1 102 ? -14.383 -6.638 15.866 1.00 82.88 102 PHE A C 1
ATOM 810 O O . PHE A 1 102 ? -13.523 -6.548 16.739 1.00 82.88 102 PHE A O 1
ATOM 817 N N . ARG A 1 103 ? -14.173 -7.294 14.728 1.00 84.94 103 ARG A N 1
ATOM 818 C CA . ARG A 1 103 ? -12.902 -7.911 14.363 1.00 84.94 103 ARG A CA 1
ATOM 819 C C . ARG A 1 103 ? -12.317 -7.223 13.144 1.00 84.94 103 ARG A C 1
ATOM 821 O O . ARG A 1 103 ? -12.905 -7.229 12.067 1.00 84.94 103 ARG A O 1
ATOM 828 N N . ILE A 1 104 ? -11.147 -6.633 13.316 1.00 87.06 104 ILE A N 1
ATOM 829 C CA . ILE A 1 104 ? -10.384 -5.987 12.257 1.00 87.06 104 ILE A CA 1
ATOM 830 C C . ILE A 1 104 ? -9.534 -7.062 11.593 1.00 87.06 104 ILE A C 1
ATOM 832 O O . ILE A 1 104 ? -8.684 -7.669 12.240 1.00 87.06 104 ILE A O 1
ATOM 836 N N . THR A 1 105 ? -9.787 -7.302 10.308 1.00 88.19 105 THR A N 1
ATOM 837 C CA . THR A 1 105 ? -9.143 -8.367 9.526 1.00 88.19 105 THR A CA 1
ATOM 838 C C . THR A 1 105 ? -8.165 -7.831 8.485 1.00 88.19 105 THR A C 1
ATOM 840 O O . THR A 1 105 ? -7.468 -8.605 7.842 1.00 88.19 105 THR A O 1
ATOM 843 N N . GLU A 1 106 ? -8.157 -6.521 8.236 1.00 88.12 106 GLU A N 1
ATOM 844 C CA . GLU A 1 106 ? -7.224 -5.873 7.313 1.00 88.12 106 GLU A CA 1
ATOM 845 C C . GLU A 1 106 ? -7.062 -4.404 7.704 1.00 88.12 106 GLU A C 1
ATOM 847 O O . GLU A 1 106 ? -8.058 -3.708 7.919 1.00 88.12 106 GLU A O 1
ATOM 852 N N . LEU A 1 107 ? -5.827 -3.912 7.754 1.00 87.50 107 LEU A N 1
ATOM 853 C CA . LEU A 1 107 ? -5.552 -2.486 7.929 1.00 87.50 107 LEU A CA 1
ATOM 854 C C . LEU A 1 107 ? -5.418 -1.803 6.565 1.00 87.50 107 LEU A C 1
ATOM 856 O O . LEU A 1 107 ? -4.995 -2.442 5.605 1.00 87.50 107 LEU A O 1
ATOM 860 N N . PRO A 1 108 ? -5.735 -0.501 6.443 1.00 87.25 108 PRO A N 1
ATOM 861 C CA . PRO A 1 108 ? -5.461 0.232 5.215 1.00 87.25 108 PRO A CA 1
ATOM 862 C C . PRO A 1 108 ? -3.997 0.109 4.785 1.00 87.25 108 PRO A C 1
ATOM 864 O O . PRO A 1 108 ? -3.093 0.075 5.621 1.00 87.25 108 PRO A O 1
ATOM 867 N N . ILE A 1 109 ? -3.757 0.139 3.474 1.00 85.56 109 ILE A N 1
ATOM 868 C CA . ILE A 1 109 ? -2.403 0.119 2.913 1.00 85.56 109 ILE A CA 1
ATOM 869 C C . ILE A 1 109 ? -1.515 1.168 3.596 1.00 85.56 109 ILE A C 1
ATOM 871 O O . ILE A 1 109 ? -1.933 2.314 3.807 1.00 85.56 109 ILE A O 1
ATOM 875 N N . ARG A 1 110 ? -0.276 0.756 3.913 1.00 82.94 110 ARG A N 1
ATOM 876 C CA . ARG A 1 110 ? 0.751 1.541 4.627 1.00 82.94 110 ARG A CA 1
ATOM 877 C C . ARG A 1 110 ? 0.416 1.859 6.089 1.00 82.94 110 ARG A C 1
ATOM 879 O O . ARG A 1 110 ? 0.964 2.808 6.646 1.00 82.94 110 ARG A O 1
ATOM 886 N N . LYS A 1 111 ? -0.465 1.084 6.725 1.00 83.56 111 LYS A N 1
ATOM 887 C CA . LYS A 1 111 ? -0.627 1.084 8.183 1.00 83.56 111 LYS A CA 1
ATOM 888 C C . LYS A 1 111 ? -0.018 -0.171 8.785 1.00 83.56 111 LYS A C 1
ATOM 890 O O . LYS A 1 111 ? -0.385 -1.277 8.409 1.00 83.56 111 LYS A O 1
ATOM 895 N N . TRP A 1 112 ? 0.896 0.033 9.728 1.00 85.06 112 TRP A N 1
ATOM 896 C CA . TRP A 1 112 ? 1.516 -1.039 10.493 1.00 85.06 112 TRP A CA 1
ATOM 897 C C . TRP A 1 112 ? 0.625 -1.454 11.661 1.00 85.06 112 TRP A C 1
ATOM 899 O O . TRP A 1 112 ? 0.024 -0.605 12.326 1.00 85.06 112 TRP A O 1
ATOM 909 N N . THR A 1 113 ? 0.593 -2.755 11.947 1.00 87.00 113 THR A N 1
ATOM 910 C CA . THR A 1 113 ? -0.156 -3.332 13.072 1.00 87.00 113 THR A CA 1
ATOM 911 C C . THR A 1 113 ? 0.247 -2.694 14.401 1.00 87.00 113 THR A C 1
ATOM 913 O O . THR A 1 113 ? -0.615 -2.347 15.205 1.00 87.00 113 THR A O 1
ATOM 916 N N . GLN A 1 114 ? 1.544 -2.441 14.600 1.00 86.19 114 GLN A N 1
ATOM 917 C CA . GLN A 1 114 ? 2.066 -1.826 15.821 1.00 86.19 114 GLN A CA 1
ATOM 918 C C . GLN A 1 114 ? 1.610 -0.369 16.015 1.00 86.19 114 GLN A C 1
ATOM 920 O O . GLN A 1 114 ? 1.229 0.005 17.126 1.00 86.19 114 GLN A O 1
ATOM 925 N N . ASP A 1 115 ? 1.610 0.442 14.953 1.00 85.50 115 ASP A N 1
ATOM 926 C CA . ASP A 1 115 ? 1.114 1.826 15.008 1.00 85.50 115 ASP A CA 1
ATOM 927 C C . ASP A 1 115 ? -0.386 1.843 15.320 1.00 85.50 115 ASP A C 1
ATOM 929 O O . ASP A 1 115 ? -0.877 2.658 16.102 1.00 85.50 115 ASP A O 1
ATOM 933 N N . TYR A 1 116 ? -1.125 0.914 14.710 1.00 84.06 116 TYR A N 1
ATOM 934 C CA . TYR A 1 116 ? -2.558 0.788 14.928 1.00 84.06 116 TYR A CA 1
ATOM 935 C C . TYR A 1 116 ? -2.881 0.322 16.352 1.00 84.06 116 TYR A C 1
ATOM 937 O O . TYR A 1 116 ? -3.807 0.835 16.975 1.00 84.06 116 TYR A O 1
ATOM 945 N N . LYS A 1 117 ? -2.072 -0.578 16.914 1.00 85.62 117 LYS A N 1
ATOM 946 C CA . LYS A 1 117 ? -2.180 -1.001 18.311 1.00 85.62 117 LYS A CA 1
ATOM 947 C C . LYS A 1 117 ? -1.994 0.164 19.283 1.00 85.62 117 LYS A C 1
ATOM 949 O O . LYS A 1 117 ? -2.833 0.351 20.156 1.00 85.62 117 LYS A O 1
ATOM 954 N N . GLN A 1 118 ? -0.961 0.987 19.096 1.00 86.38 118 GLN A N 1
ATOM 955 C CA . GLN A 1 118 ? -0.748 2.183 19.928 1.00 86.38 118 GLN A CA 1
ATOM 956 C C . GLN A 1 118 ? -1.935 3.151 19.841 1.00 86.38 118 GLN A C 1
ATOM 958 O O . GLN A 1 118 ? -2.339 3.755 20.836 1.00 86.38 118 GLN A O 1
ATOM 963 N N . PHE A 1 119 ? -2.533 3.273 18.653 1.00 83.75 119 PHE A N 1
ATOM 964 C CA . PHE A 1 119 ? -3.760 4.037 18.483 1.00 83.75 119 PHE A CA 1
ATOM 965 C C . PHE A 1 119 ? -4.921 3.451 19.301 1.00 83.75 119 PHE A C 1
ATOM 967 O O . PHE A 1 119 ? -5.573 4.209 20.018 1.00 83.75 119 PHE A O 1
ATOM 974 N N . LEU A 1 120 ? -5.154 2.135 19.258 1.00 84.31 120 LEU A N 1
ATOM 975 C CA . LEU A 1 120 ? -6.199 1.490 20.062 1.00 84.31 120 LEU A CA 1
ATOM 976 C C . LEU A 1 120 ? -5.962 1.682 21.569 1.00 84.31 120 LEU A C 1
ATOM 978 O O . LEU A 1 120 ? -6.888 2.058 22.285 1.00 84.31 120 LEU A O 1
ATOM 982 N N . GLU A 1 121 ? -4.725 1.526 22.048 1.00 86.06 121 GLU A N 1
ATOM 983 C CA . GLU A 1 121 ? -4.347 1.764 23.453 1.00 86.06 121 GLU A CA 1
ATOM 984 C C . GLU A 1 121 ? -4.683 3.196 23.899 1.00 86.06 121 GLU A C 1
ATOM 986 O O . GLU A 1 121 ? -5.191 3.406 25.004 1.00 86.06 121 GLU A O 1
ATOM 991 N N . SER A 1 122 ? -4.483 4.182 23.017 1.00 82.38 122 SER A N 1
ATOM 992 C CA . SER A 1 122 ? -4.778 5.595 23.297 1.00 82.38 122 SER A CA 1
ATOM 993 C C . SER A 1 122 ? -6.272 5.923 23.444 1.00 82.38 122 SER A C 1
ATOM 995 O O . SER A 1 122 ? -6.614 6.995 23.942 1.00 82.38 122 SER A O 1
ATOM 997 N N . ILE A 1 123 ? -7.164 5.020 23.023 1.00 80.31 123 ILE A N 1
ATOM 998 C CA . ILE A 1 123 ? -8.627 5.177 23.112 1.00 80.31 123 ILE A CA 1
ATOM 999 C C . ILE A 1 123 ? -9.301 4.080 23.954 1.00 80.31 123 ILE A C 1
ATOM 1001 O O . ILE A 1 123 ? -10.535 4.018 24.002 1.00 80.31 123 ILE A O 1
ATOM 1005 N N . THR A 1 124 ? -8.501 3.233 24.609 1.00 84.38 124 THR A N 1
ATOM 1006 C CA . THR A 1 124 ? -8.951 2.158 25.505 1.00 84.38 124 THR A CA 1
ATOM 1007 C C . THR A 1 124 ? -9.152 2.678 26.927 1.00 84.38 124 THR A C 1
ATOM 1009 O O . THR A 1 124 ? -8.454 3.587 27.387 1.00 84.38 124 THR A O 1
ATOM 1012 N N . ASP A 1 125 ? -10.143 2.122 27.619 1.00 83.31 125 ASP A N 1
ATOM 1013 C CA . ASP A 1 125 ? -10.434 2.438 29.014 1.00 83.31 125 ASP A CA 1
ATOM 1014 C C . ASP A 1 125 ? -9.276 2.055 29.948 1.00 83.31 125 ASP A C 1
ATOM 1016 O O . ASP A 1 125 ? -8.613 1.040 29.764 1.00 83.31 125 ASP A O 1
ATOM 1020 N N . GLY A 1 126 ? -9.021 2.873 30.970 1.00 77.38 126 GLY A N 1
ATOM 1021 C CA . GLY A 1 126 ? -7.939 2.635 31.934 1.00 77.38 126 GLY A CA 1
ATOM 1022 C C . GLY A 1 126 ? -6.545 3.127 31.522 1.00 77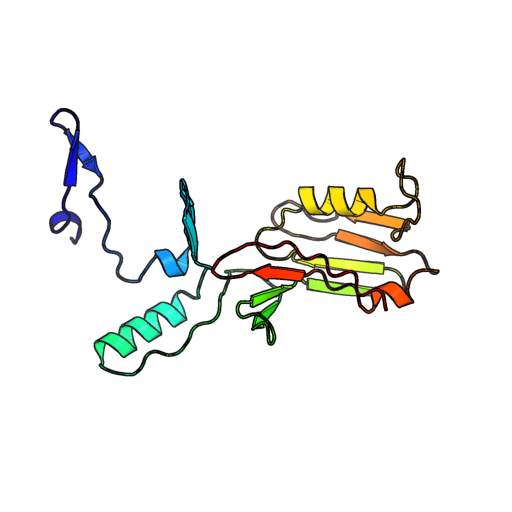.38 126 GLY A C 1
ATOM 1023 O O . GLY A 1 126 ? -5.648 3.155 32.368 1.00 77.38 126 GLY A O 1
ATOM 1024 N N . THR A 1 127 ? -6.348 3.595 30.285 1.00 77.19 127 THR A N 1
ATOM 1025 C CA . THR A 1 127 ? -5.090 4.238 29.872 1.00 77.19 127 THR A CA 1
ATOM 1026 C C . THR A 1 127 ? -4.964 5.645 30.492 1.00 77.19 127 THR A C 1
ATOM 1028 O O . THR A 1 127 ? -5.916 6.436 30.439 1.00 77.19 127 THR A O 1
ATOM 1031 N N . PRO A 1 128 ? -3.801 6.019 31.070 1.00 73.12 128 PRO A N 1
ATOM 1032 C CA . PRO A 1 128 ? -3.596 7.357 31.620 1.00 73.12 128 PRO A CA 1
ATOM 1033 C C . PRO A 1 128 ? -3.843 8.445 30.566 1.00 73.12 128 PRO A C 1
ATOM 1035 O O . PRO A 1 128 ? -3.359 8.345 29.443 1.00 73.12 128 PRO A O 1
ATOM 1038 N N . ASN A 1 129 ? -4.536 9.521 30.950 1.00 73.44 129 ASN A N 1
ATOM 1039 C CA . ASN A 1 129 ? -4.860 10.687 30.108 1.00 73.44 129 ASN A CA 1
ATOM 1040 C C . ASN A 1 129 ? -5.967 10.505 29.049 1.00 73.44 129 ASN A C 1
ATOM 1042 O O . ASN A 1 129 ? -6.166 11.409 28.233 1.00 73.44 129 ASN A O 1
ATOM 1046 N N . VAL A 1 130 ? -6.752 9.424 29.091 1.00 73.44 130 VAL A N 1
ATOM 1047 C CA . VAL A 1 130 ? -7.921 9.258 28.209 1.00 73.44 130 VAL A CA 1
ATOM 1048 C C . VAL A 1 130 ? -9.175 9.838 28.872 1.00 73.44 130 VAL A C 1
ATOM 1050 O O . VAL A 1 130 ? -9.684 9.303 29.852 1.00 73.44 130 VAL A O 1
ATOM 1053 N N . LYS A 1 131 ? -9.675 10.970 28.355 1.00 66.31 131 LYS A N 1
ATOM 1054 C CA . LYS A 1 131 ? -10.851 11.669 28.918 1.00 66.31 131 LYS A CA 1
ATOM 1055 C C . LYS A 1 131 ? -12.200 11.071 28.496 1.00 66.31 131 LYS A C 1
ATOM 1057 O O . LYS A 1 131 ? -13.186 11.301 29.185 1.00 66.31 131 LYS A O 1
ATOM 1062 N N . ASP A 1 132 ? -12.249 10.350 27.375 1.00 71.12 132 ASP A N 1
ATOM 1063 C CA . ASP A 1 132 ? -13.465 9.711 26.848 1.00 71.12 132 ASP A CA 1
ATOM 1064 C C . ASP A 1 132 ? -13.104 8.403 26.115 1.00 71.12 132 ASP A C 1
ATOM 1066 O O . ASP A 1 132 ? -12.990 8.402 24.887 1.00 71.12 132 ASP A O 1
ATOM 1070 N N . PRO A 1 133 ? -12.832 7.306 26.846 1.00 75.69 133 PRO A N 1
ATOM 1071 C CA . PRO A 1 133 ? -12.458 6.035 26.235 1.00 75.69 133 PRO A CA 1
ATOM 1072 C C . PRO A 1 133 ? -13.611 5.479 25.396 1.00 75.69 133 PRO A C 1
ATOM 1074 O O . PRO A 1 133 ? -14.765 5.444 25.832 1.00 75.69 133 PRO A O 1
ATOM 1077 N N . LEU A 1 134 ? -13.286 5.049 24.179 1.00 74.88 134 LEU A N 1
ATOM 1078 C CA . LEU A 1 134 ? -14.243 4.489 23.222 1.00 74.88 134 LEU A CA 1
ATOM 1079 C C . LEU A 1 134 ? -14.302 2.963 23.332 1.00 74.88 134 LEU A C 1
ATOM 1081 O O . LEU A 1 134 ? -15.369 2.367 23.174 1.00 74.88 134 LEU A O 1
ATOM 1085 N N . ILE A 1 135 ? -13.152 2.353 23.607 1.00 81.88 135 ILE A N 1
ATOM 1086 C CA . ILE A 1 135 ? -12.945 0.908 23.653 1.00 81.88 135 ILE A CA 1
ATOM 1087 C C . ILE A 1 135 ? -12.909 0.465 25.119 1.00 81.88 135 ILE A C 1
ATOM 1089 O O . ILE A 1 135 ? -12.308 1.134 25.958 1.00 81.88 135 ILE A O 1
ATOM 1093 N N . GLU A 1 136 ? -13.580 -0.642 25.428 1.00 86.25 136 GLU A N 1
ATOM 1094 C CA . GLU A 1 136 ? -13.496 -1.314 26.728 1.00 86.25 136 GLU A CA 1
ATOM 1095 C C . GLU A 1 136 ? -12.211 -2.145 26.816 1.00 86.25 136 GLU A C 1
ATOM 1097 O O . GLU A 1 136 ? -11.460 -2.004 27.773 1.00 86.25 136 GLU A O 1
ATOM 1102 N N . ASP A 1 137 ? -11.948 -2.973 25.803 1.00 88.75 137 ASP A N 1
ATOM 1103 C CA . ASP A 1 137 ? -10.752 -3.814 25.696 1.00 88.75 137 ASP A CA 1
ATOM 1104 C C . ASP A 1 137 ? -10.486 -4.172 24.222 1.00 88.75 137 ASP A C 1
ATOM 1106 O O . ASP A 1 137 ? -11.392 -4.115 23.385 1.00 88.75 137 ASP A O 1
ATOM 1110 N N . PHE A 1 138 ? -9.261 -4.573 23.889 1.00 89.06 138 PHE A N 1
ATOM 1111 C CA . PHE A 1 138 ? -8.941 -5.146 22.583 1.00 89.06 138 PHE A CA 1
ATOM 1112 C C . PHE A 1 138 ? -7.917 -6.278 22.706 1.00 89.06 138 PHE A C 1
ATOM 1114 O O . PHE A 1 138 ? -7.044 -6.279 23.572 1.00 89.06 138 PHE A O 1
ATOM 1121 N N . ARG A 1 139 ? -8.000 -7.258 21.806 1.00 91.12 139 ARG A N 1
ATOM 1122 C CA . ARG A 1 139 ? -7.122 -8.429 21.762 1.00 91.12 139 ARG A CA 1
ATOM 1123 C C . ARG A 1 139 ? -6.568 -8.611 20.365 1.00 91.12 139 ARG A C 1
ATOM 1125 O O . ARG A 1 139 ? -7.317 -8.708 19.400 1.00 91.12 139 ARG A O 1
ATOM 1132 N N . GLN A 1 140 ? -5.249 -8.686 20.262 1.00 89.62 140 GLN A N 1
ATOM 1133 C CA . GLN A 1 140 ? -4.574 -9.037 19.021 1.00 89.62 140 GLN A CA 1
ATOM 1134 C C . GLN A 1 140 ? -4.356 -10.551 18.993 1.00 89.62 140 GLN A C 1
ATOM 1136 O O . GLN A 1 140 ? -3.605 -11.080 19.811 1.00 89.62 140 GLN A O 1
ATOM 1141 N N . ASN A 1 141 ? -5.022 -11.228 18.062 1.00 89.94 141 ASN A N 1
ATOM 1142 C CA . ASN A 1 141 ? -4.900 -12.673 17.858 1.00 89.94 141 ASN A CA 1
ATOM 1143 C C . ASN A 1 141 ? -3.933 -13.012 16.712 1.00 89.94 141 ASN A C 1
ATOM 1145 O O . ASN A 1 141 ? -3.434 -14.133 16.647 1.00 89.94 141 ASN A O 1
ATOM 1149 N N . GLY A 1 142 ? -3.700 -12.056 15.811 1.00 85.31 142 GLY A N 1
ATOM 1150 C CA . GLY A 1 142 ? -2.823 -12.195 14.652 1.00 85.31 142 GLY A CA 1
ATOM 1151 C C . GLY A 1 142 ? -1.388 -11.718 14.886 1.00 85.31 142 GLY A C 1
ATOM 1152 O O . GLY A 1 142 ? -1.040 -11.213 15.957 1.00 85.31 142 GLY A O 1
ATOM 1153 N N . ASP A 1 143 ? -0.563 -11.849 13.853 1.00 81.50 143 ASP A N 1
ATOM 1154 C CA . ASP A 1 143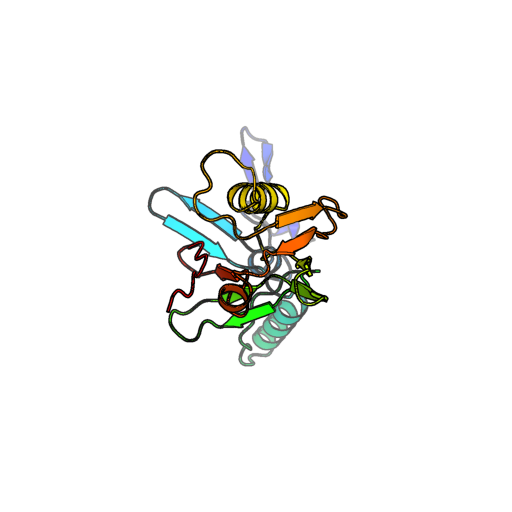 ? 0.847 -11.452 13.827 1.00 81.50 143 ASP A CA 1
ATOM 1155 C C . ASP A 1 143 ? 1.094 -10.309 12.821 1.00 81.50 143 ASP A C 1
ATOM 1157 O O . ASP A 1 143 ? 0.183 -9.547 12.482 1.00 81.50 143 ASP A O 1
ATOM 1161 N N . ASP A 1 144 ? 2.344 -10.137 12.390 1.00 72.56 144 ASP A N 1
ATOM 1162 C CA . ASP A 1 144 ? 2.727 -9.092 11.438 1.00 72.56 144 ASP A CA 1
ATOM 1163 C C . ASP A 1 144 ? 2.266 -9.390 9.998 1.00 72.56 144 ASP A C 1
ATOM 1165 O O . ASP A 1 144 ? 2.157 -8.464 9.192 1.00 72.56 144 ASP A O 1
ATOM 1169 N N . GLU A 1 145 ? 1.975 -10.652 9.663 1.00 78.31 145 GLU A N 1
ATOM 1170 C CA . GLU A 1 145 ? 1.516 -11.065 8.331 1.00 78.31 145 GLU A CA 1
ATOM 1171 C C . GLU A 1 145 ? -0.012 -11.125 8.244 1.00 78.31 145 GLU A C 1
ATOM 1173 O O . GLU A 1 145 ? -0.598 -10.819 7.200 1.00 78.31 145 GLU A O 1
ATOM 1178 N N . ILE A 1 146 ? -0.672 -11.512 9.337 1.00 85.50 146 ILE A N 1
ATOM 1179 C CA . ILE A 1 146 ? -2.121 -11.680 9.409 1.00 85.50 146 ILE A CA 1
ATOM 1180 C C . ILE A 1 146 ? -2.689 -10.734 10.463 1.00 85.50 146 ILE A C 1
ATOM 1182 O O . ILE A 1 146 ? -2.614 -10.990 11.662 1.00 85.50 146 ILE A O 1
ATOM 1186 N N . VAL A 1 147 ? -3.352 -9.670 10.003 1.00 88.56 147 VAL A N 1
ATOM 1187 C CA . VAL A 1 147 ? -4.114 -8.775 10.880 1.00 88.56 147 VAL A CA 1
ATOM 1188 C C . VAL A 1 147 ? -5.351 -9.503 11.414 1.00 88.56 147 VAL A C 1
ATOM 1190 O O . VAL A 1 147 ? -6.266 -9.830 10.656 1.00 88.56 147 VAL A O 1
ATOM 1193 N N . ASP A 1 148 ? -5.389 -9.706 12.729 1.00 91.81 148 ASP A N 1
ATOM 1194 C CA . ASP A 1 148 ? -6.578 -10.119 13.477 1.00 91.81 148 ASP A CA 1
ATOM 1195 C C . ASP A 1 148 ? -6.577 -9.411 14.835 1.00 91.81 148 ASP A C 1
ATOM 1197 O O . ASP A 1 148 ? -5.795 -9.741 15.736 1.00 91.81 148 ASP A O 1
ATOM 1201 N N . ILE A 1 149 ? -7.421 -8.385 14.947 1.00 89.12 149 ILE A N 1
ATOM 1202 C CA . ILE A 1 149 ? -7.597 -7.604 16.170 1.00 89.12 149 ILE A CA 1
ATOM 1203 C C . ILE A 1 149 ? -9.080 -7.574 16.515 1.00 89.12 149 ILE A C 1
ATOM 1205 O O . ILE A 1 149 ? -9.894 -7.016 15.781 1.00 89.12 149 ILE A O 1
ATOM 1209 N N . GLU A 1 150 ? -9.426 -8.152 17.654 1.00 90.56 150 GLU A N 1
ATOM 1210 C CA . GLU A 1 150 ? -10.755 -8.080 18.240 1.00 90.56 150 GLU A CA 1
ATOM 1211 C C . GLU A 1 150 ? -10.848 -6.850 19.139 1.00 90.56 150 GLU A C 1
ATOM 1213 O O . GLU A 1 150 ? -10.000 -6.632 19.998 1.00 90.56 150 GLU A O 1
ATOM 1218 N N . VAL A 1 151 ? -11.869 -6.029 18.936 1.00 86.06 151 VAL A N 1
ATOM 1219 C CA . VAL A 1 151 ? -12.080 -4.776 19.655 1.00 86.06 151 VAL A CA 1
ATOM 1220 C C . VAL A 1 151 ? -13.461 -4.809 20.289 1.00 86.06 151 VAL A C 1
ATOM 1222 O O . VAL A 1 151 ? -14.462 -4.932 19.581 1.00 86.06 151 VAL A O 1
ATOM 1225 N N . LYS A 1 152 ? -13.513 -4.663 21.614 1.00 86.75 152 LYS A N 1
ATOM 1226 C CA . LYS A 1 152 ? -14.748 -4.581 22.391 1.00 86.75 152 LYS A CA 1
ATOM 1227 C C . LYS A 1 152 ? -15.044 -3.131 22.756 1.00 86.75 152 LYS A C 1
ATOM 1229 O O . LYS A 1 152 ? -14.260 -2.465 23.427 1.00 86.75 152 LYS A O 1
ATOM 1234 N N . MET A 1 153 ? -16.190 -2.633 22.320 1.00 80.12 153 MET A N 1
ATOM 1235 C CA . MET A 1 153 ? -16.610 -1.244 22.483 1.00 80.12 153 MET A CA 1
ATOM 1236 C C . MET A 1 153 ? -17.424 -1.027 23.758 1.00 80.12 153 MET A C 1
ATOM 1238 O O . MET A 1 153 ? -18.155 -1.910 24.204 1.00 80.12 153 MET A O 1
ATOM 1242 N N . LYS A 1 154 ? -17.403 0.203 24.285 1.00 77.88 154 LYS A N 1
ATOM 1243 C CA . LYS A 1 154 ? -18.348 0.609 25.335 1.00 77.88 154 LYS A CA 1
ATOM 1244 C C . LYS A 1 154 ? -19.771 0.743 24.785 1.00 77.88 154 LYS A C 1
ATOM 1246 O O . LYS A 1 154 ? -19.993 1.415 23.774 1.00 77.88 154 LYS A O 1
ATOM 1251 N N . ALA A 1 155 ? -20.744 0.185 25.509 1.00 75.00 155 ALA A N 1
ATOM 1252 C CA . ALA A 1 155 ? -22.167 0.209 25.151 1.00 75.00 155 ALA A CA 1
ATOM 1253 C C . ALA A 1 155 ? -22.693 1.633 24.867 1.00 75.00 155 ALA A C 1
ATOM 1255 O O . ALA A 1 155 ? -23.417 1.858 23.898 1.00 75.00 155 ALA A O 1
ATOM 1256 N N . ASP A 1 156 ? -22.244 2.606 25.661 1.00 70.50 156 ASP A N 1
ATOM 1257 C CA . ASP A 1 156 ? -22.713 3.998 25.655 1.00 70.50 156 ASP A CA 1
ATOM 1258 C C . ASP A 1 156 ? -22.238 4.807 24.432 1.00 70.50 156 ASP A C 1
ATOM 1260 O O . ASP A 1 156 ? -22.667 5.943 24.215 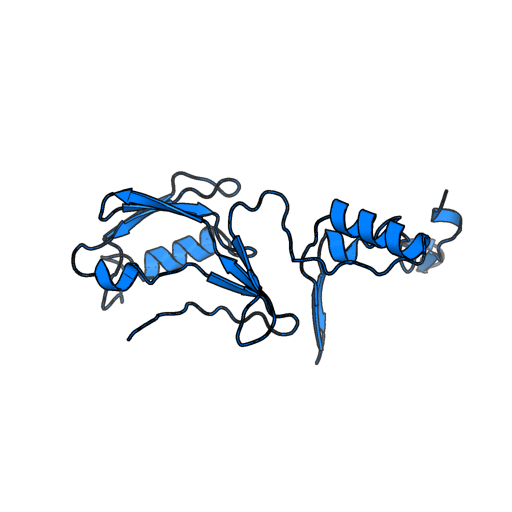1.00 70.50 156 ASP A O 1
ATOM 1264 N N . LYS A 1 157 ? -21.311 4.255 23.636 1.00 64.75 157 LYS A N 1
ATOM 1265 C CA . LYS A 1 157 ? -20.684 4.932 22.487 1.00 64.75 157 LYS A CA 1
ATOM 1266 C C . LYS A 1 157 ? -21.028 4.290 21.139 1.00 64.75 157 LYS A C 1
ATOM 1268 O O . LYS A 1 157 ? -20.554 4.774 20.112 1.00 64.75 157 LYS A O 1
ATOM 1273 N N . ARG A 1 158 ? -21.901 3.273 21.120 1.00 56.28 158 ARG A N 1
ATOM 1274 C CA . ARG A 1 158 ? -22.271 2.466 19.938 1.00 56.28 158 ARG A CA 1
ATOM 1275 C C . ARG A 1 158 ? -22.771 3.290 18.739 1.00 56.28 158 ARG A C 1
ATOM 1277 O O . ARG A 1 158 ? -22.366 3.033 17.609 1.00 56.28 158 ARG A O 1
ATOM 1284 N N . GLU A 1 159 ? -23.593 4.321 18.954 1.00 56.44 159 GLU A N 1
ATOM 1285 C CA . GLU A 1 159 ? -24.121 5.154 17.853 1.00 56.44 159 GLU A CA 1
ATOM 1286 C C . GLU A 1 159 ? -23.061 6.027 17.171 1.00 56.44 159 GLU A C 1
ATOM 1288 O O . GLU A 1 159 ? -23.132 6.244 15.961 1.00 56.44 159 GLU A O 1
ATOM 1293 N N . LYS A 1 160 ? -22.032 6.474 17.905 1.00 52.06 160 LYS A N 1
ATOM 1294 C CA . LYS A 1 160 ? -20.922 7.251 17.327 1.00 52.06 160 LYS A CA 1
ATOM 1295 C C . LYS A 1 160 ? -20.072 6.420 16.353 1.00 52.06 160 LYS A C 1
ATOM 1297 O O . LYS A 1 160 ? -19.312 6.991 15.576 1.00 52.06 160 LYS A O 1
ATOM 1302 N N . LEU A 1 161 ? -20.218 5.091 16.370 1.00 47.53 161 LEU A N 1
ATOM 1303 C CA . LEU A 1 161 ? -19.332 4.140 15.694 1.00 47.53 161 LEU A CA 1
ATOM 1304 C C . LEU A 1 161 ? -19.885 3.528 14.410 1.00 47.53 161 LEU A C 1
ATOM 1306 O O . LEU A 1 161 ? -19.079 3.099 13.591 1.00 47.53 161 LEU A O 1
ATOM 1310 N N . ARG A 1 162 ? -21.200 3.580 14.135 1.00 43.06 162 ARG A N 1
ATOM 1311 C CA . ARG A 1 162 ? -21.716 3.234 12.785 1.00 43.06 162 ARG A CA 1
ATOM 1312 C C . ARG A 1 162 ? -21.061 4.070 11.675 1.00 43.06 162 ARG A C 1
ATOM 1314 O O . ARG A 1 162 ? -21.082 3.671 10.517 1.00 43.06 162 ARG A O 1
ATOM 1321 N N . ASN A 1 163 ? -20.459 5.201 12.046 1.00 42.00 163 ASN A N 1
ATOM 1322 C CA . ASN A 1 163 ? -19.743 6.114 11.163 1.00 42.00 163 ASN A CA 1
ATOM 1323 C C . ASN A 1 163 ? -18.207 6.026 11.280 1.00 42.00 163 ASN A C 1
ATOM 1325 O O . ASN A 1 163 ? -17.519 6.796 10.609 1.00 42.00 163 ASN A O 1
ATOM 1329 N N . LEU A 1 164 ? -17.650 5.147 12.127 1.00 42.28 164 LEU A N 1
ATOM 1330 C CA . LEU A 1 164 ? -16.201 5.001 12.274 1.00 42.28 164 LEU A CA 1
ATOM 1331 C C . LEU A 1 164 ? -15.669 4.076 11.178 1.00 42.28 164 LEU A C 1
ATOM 1333 O O . LEU A 1 164 ? -15.592 2.862 11.330 1.00 42.28 164 LEU A O 1
ATOM 1337 N N . THR A 1 165 ? -15.305 4.663 10.045 1.00 45.94 165 THR A N 1
ATOM 1338 C CA . THR A 1 165 ? -14.622 3.941 8.971 1.00 45.94 165 THR A CA 1
ATOM 1339 C C . THR A 1 165 ? -13.111 4.077 9.158 1.00 45.94 165 THR A C 1
ATOM 1341 O O . THR A 1 165 ? -12.595 5.188 9.290 1.00 45.94 165 THR A O 1
ATOM 1344 N N . ILE A 1 166 ? -12.377 2.959 9.165 1.00 52.41 166 ILE A N 1
ATOM 1345 C CA . ILE A 1 166 ? -10.907 2.975 9.167 1.00 52.41 166 ILE A CA 1
ATOM 1346 C C . ILE A 1 166 ? -10.455 3.282 7.737 1.00 52.41 166 ILE A C 1
ATOM 1348 O O . ILE A 1 166 ? -10.353 2.383 6.903 1.00 52.41 166 ILE A O 1
ATOM 1352 N N . GLN A 1 167 ? -10.224 4.562 7.450 1.00 43.84 167 GLN A N 1
ATOM 1353 C CA . GLN A 1 167 ? -9.845 5.031 6.118 1.00 43.84 167 GLN A CA 1
ATOM 1354 C C . GLN A 1 167 ? -8.421 5.575 6.123 1.00 43.84 167 GLN A C 1
ATOM 1356 O O . GLN A 1 167 ? -7.997 6.261 7.053 1.00 43.84 167 GLN A O 1
ATOM 1361 N N . ASN A 1 168 ? -7.702 5.323 5.040 1.00 45.34 168 ASN A N 1
ATOM 1362 C CA . ASN A 1 168 ? -6.508 6.058 4.671 1.00 45.34 168 ASN A CA 1
ATOM 1363 C C . ASN A 1 168 ? -6.789 6.770 3.347 1.00 45.34 168 ASN A C 1
ATOM 1365 O O . ASN A 1 168 ? -7.318 6.164 2.415 1.00 45.34 168 ASN A O 1
ATOM 1369 N N . LYS A 1 169 ? -6.479 8.063 3.255 1.00 44.81 169 LYS A N 1
ATOM 1370 C CA . LYS A 1 169 ? -6.631 8.799 2.000 1.00 44.81 169 LYS A CA 1
ATOM 1371 C C . LYS A 1 169 ? -5.292 8.849 1.286 1.00 44.81 169 LYS A C 1
ATOM 1373 O O . LYS A 1 169 ? -4.297 9.311 1.835 1.00 44.81 169 LYS A O 1
ATOM 1378 N N . VAL A 1 170 ? -5.298 8.397 0.044 1.00 43.84 170 VAL A N 1
ATOM 1379 C CA . VAL A 1 170 ? -4.131 8.361 -0.823 1.00 43.84 170 VAL A CA 1
ATOM 1380 C C . VAL A 1 170 ? -4.342 9.384 -1.932 1.00 43.84 170 VAL A C 1
ATOM 1382 O O . VAL A 1 170 ? -5.166 9.187 -2.828 1.00 43.84 170 VAL A O 1
ATOM 1385 N N . TYR A 1 171 ? -3.601 10.491 -1.868 1.00 40.44 171 TYR A N 1
ATOM 1386 C CA . TYR A 1 171 ? -3.594 11.500 -2.925 1.00 40.44 171 TYR A CA 1
ATOM 1387 C C . TYR A 1 171 ? -2.315 11.389 -3.764 1.00 40.44 171 TYR A C 1
ATOM 1389 O O . TYR A 1 171 ? -1.264 11.057 -3.217 1.00 40.44 171 TYR A O 1
ATOM 1397 N N . PRO A 1 172 ? -2.356 11.751 -5.059 1.00 36.94 172 PRO A N 1
ATOM 1398 C CA . PRO A 1 172 ? -1.169 11.797 -5.918 1.00 36.94 172 PRO A CA 1
ATOM 1399 C C . PRO A 1 172 ? -0.068 12.772 -5.454 1.00 36.94 172 PRO A C 1
ATOM 1401 O O . PRO A 1 172 ? 1.052 12.690 -5.944 1.00 36.94 172 PRO A O 1
ATOM 1404 N N . SER A 1 173 ? -0.371 13.712 -4.550 1.00 26.02 173 SER A N 1
ATOM 1405 C CA . SER A 1 173 ? 0.527 14.818 -4.178 1.00 26.02 173 SER A CA 1
ATOM 1406 C C . SER A 1 173 ? 0.692 15.064 -2.672 1.00 26.02 173 SER A C 1
ATOM 1408 O O . SER A 1 173 ? 1.452 15.955 -2.299 1.00 26.02 173 SER A O 1
ATOM 1410 N N . LEU A 1 174 ? 0.007 14.320 -1.793 1.00 25.50 174 LEU A N 1
ATOM 1411 C CA . LEU A 1 174 ? 0.125 14.493 -0.339 1.00 25.50 174 LEU A CA 1
ATOM 1412 C C . LEU A 1 174 ? -0.544 13.330 0.410 1.00 25.50 174 LEU A C 1
ATOM 1414 O O . LEU A 1 174 ? -1.736 13.103 0.251 1.00 25.50 174 LEU A O 1
ATOM 1418 N N . CYS A 1 175 ? 0.174 12.603 1.263 1.00 27.72 175 CYS A N 1
ATOM 1419 C CA . CYS A 1 175 ? -0.445 11.599 2.132 1.00 27.72 175 CYS A CA 1
ATOM 1420 C C . CYS A 1 175 ? -1.026 12.305 3.371 1.00 27.72 175 CYS A C 1
ATOM 1422 O O . CYS A 1 175 ? -0.304 12.571 4.330 1.00 27.72 175 CYS A O 1
ATOM 1424 N N . ILE A 1 176 ? -2.313 12.676 3.348 1.00 24.44 176 ILE A N 1
ATOM 1425 C CA . ILE A 1 176 ? -3.004 13.187 4.541 1.00 24.44 176 ILE A CA 1
ATOM 1426 C C . ILE A 1 176 ? -3.702 12.014 5.228 1.00 24.44 176 ILE A C 1
ATOM 1428 O O . ILE A 1 176 ? -4.691 11.476 4.728 1.00 24.44 176 ILE A O 1
ATOM 1432 N N . ILE A 1 177 ? -3.218 11.661 6.419 1.00 29.75 177 ILE A N 1
ATOM 1433 C CA . ILE A 1 177 ? -3.919 10.767 7.343 1.00 29.75 177 ILE A CA 1
ATOM 1434 C C . ILE A 1 177 ? -5.162 11.514 7.833 1.00 29.75 177 ILE A C 1
ATOM 1436 O O . ILE A 1 177 ? -5.078 12.356 8.724 1.00 29.75 177 ILE A O 1
ATOM 1440 N N . VAL A 1 178 ? -6.325 11.228 7.249 1.00 27.14 178 VAL A N 1
ATOM 1441 C CA . VAL A 1 178 ? -7.599 11.724 7.775 1.00 27.14 178 VAL A CA 1
ATOM 1442 C C . VAL A 1 178 ? -8.286 10.586 8.514 1.00 27.14 178 VAL A C 1
ATOM 1444 O O . VAL A 1 178 ? -9.037 9.815 7.925 1.00 27.14 178 VAL A O 1
ATOM 1447 N N . LEU A 1 179 ? -8.070 10.517 9.829 1.00 28.02 179 LEU A N 1
ATOM 1448 C CA . LEU A 1 179 ? -9.055 9.914 10.721 1.00 28.02 179 LEU A CA 1
ATOM 1449 C C . LEU A 1 179 ? -10.280 10.835 10.690 1.00 28.02 179 LEU A C 1
ATOM 1451 O O . LEU A 1 179 ? -10.310 11.858 11.377 1.00 28.02 179 LEU A O 1
ATOM 1455 N N . LYS A 1 180 ? -11.270 10.543 9.838 1.00 29.08 180 LYS A N 1
ATOM 1456 C CA . LYS A 1 180 ? -12.538 11.274 9.898 1.00 29.08 180 LYS A CA 1
ATOM 1457 C C . LYS A 1 180 ? -13.305 10.818 11.131 1.00 29.08 180 LYS A C 1
ATOM 1459 O O . LYS A 1 180 ? -14.053 9.850 11.098 1.00 29.08 180 LYS A O 1
ATOM 1464 N N . TYR A 1 181 ? -13.163 11.594 12.196 1.00 25.44 181 TYR A N 1
ATOM 1465 C CA . TYR A 1 181 ? -14.234 11.782 13.157 1.00 25.44 181 TYR A CA 1
ATOM 1466 C C . TYR A 1 181 ? -15.386 12.488 12.430 1.00 25.44 181 TYR A C 1
ATOM 1468 O O . TYR A 1 181 ? -15.347 13.701 12.234 1.00 25.44 181 TYR A O 1
ATOM 1476 N N . ASN A 1 182 ? -16.402 11.745 11.991 1.00 22.84 182 ASN A N 1
ATOM 1477 C CA . ASN A 1 182 ? -17.689 12.354 11.653 1.00 22.84 182 ASN A CA 1
ATOM 1478 C C . ASN A 1 182 ? -18.422 12.626 12.972 1.00 22.84 182 ASN A C 1
ATOM 1480 O O . ASN A 1 182 ? -19.249 11.837 13.426 1.00 22.84 182 ASN A O 1
ATOM 1484 N N . ILE A 1 183 ? -18.052 13.728 13.620 1.00 22.80 183 ILE A N 1
ATOM 1485 C CA . ILE A 1 183 ? -18.895 14.359 14.631 1.00 22.80 183 ILE A CA 1
ATOM 1486 C C . ILE A 1 183 ? -19.915 15.162 13.823 1.00 22.80 183 ILE A C 1
ATOM 1488 O O . ILE A 1 183 ? -19.536 16.118 13.146 1.00 22.80 183 ILE A O 1
ATOM 1492 N N . MET A 1 184 ? -21.172 14.711 13.813 1.00 25.62 184 MET A N 1
ATOM 1493 C CA . MET A 1 184 ? -22.281 15.644 13.594 1.00 25.62 184 MET A CA 1
ATOM 1494 C C . MET A 1 184 ? -22.368 16.585 14.788 1.00 25.62 184 MET A C 1
ATOM 1496 O O . MET A 1 184 ? -22.208 16.078 15.924 1.00 25.62 184 MET A O 1
#

pLDDT: mean 79.52, std 19.42, range [22.8, 98.06]

Sequence (184 aa):
DDDKLLEYLNEEGRSIEPTWYIPIIPLVLVNGSEGIGTGWSSYIPNYNPREISANVRRLLNGEEMVPMDPWYRGFRGTIEKSAKEGGYIVNGSVVEIDEQTFRITELPIRKWTQDYKQFLESITDGTPNVKDPLIEDFRQNGDDEIVDIEVKMKADKREKLRNLTIQNKVYPSLCIIVLKYNIM

Foldseek 3Di:
DCVVVFAFDDDPNDTDDGPDDDDPFDVCQQPPDWDDDDVDTFTHAHFDPVLRVVQVVCVVVVHDRDDTFHDDPPAPWDWAADPPDGAIKFFFDKDDPDLFKIKGWGAGPPDFPVNVVVVLLQQEPPRPPHPHRFFPDKDFPDDRVTGTMMTGGDPVCSVQCVPQTRIWTDHRGDGDGDRDSPDD

Organism: NCBI:txid97028